Protein AF-A0A7L1P1Q6-F1 (afdb_monomer_lite)

Organism: Rhinopomastus cyanomelas (NCBI:txid113115)

Sequence (228 aa):
GPAHGASLSPRVSLGRWEGGEEQGGAGQGCKSRGLWGIAQCWRGVVQQQVQRFLEAAGQALDLVERYCRLYRRLRGATEELFGQQAAFVLALGQGFAGALLQLSFPAALHVSEQFARYLDGQIQELHGTLGSAGPAQRLQQILEPFVVISGLELAHPFEHFYRHYLGDRLLARGPSWLEGAVVEQMGLCFPSRFPQEMLSNLAESEELQKQFHLFQLQEQDRRLLEQD

Radius of gyration: 29.19 Å; chains: 1; bounding box: 77×72×70 Å

Structure (mmCIF, N/CA/C/O backbone):
data_AF-A0A7L1P1Q6-F1
#
_entry.id   AF-A0A7L1P1Q6-F1
#
loop_
_atom_site.group_PDB
_atom_site.id
_atom_site.type_symbol
_atom_site.label_atom_id
_atom_site.label_alt_id
_atom_site.label_comp_id
_atom_site.label_asym_id
_atom_site.label_entity_id
_atom_site.label_seq_id
_atom_site.pdbx_PDB_ins_code
_atom_site.Cartn_x
_atom_site.Cartn_y
_atom_site.Cartn_z
_atom_site.occupancy
_atom_site.B_iso_or_equiv
_atom_site.auth_seq_id
_atom_site.auth_comp_id
_atom_site.auth_asym_id
_atom_site.auth_atom_id
_atom_site.pdbx_PDB_model_num
ATOM 1 N N . GLY A 1 1 ? 33.653 -45.709 35.610 1.00 35.94 1 GLY A N 1
ATOM 2 C CA . GLY A 1 1 ? 34.763 -46.277 34.825 1.00 35.94 1 GLY A CA 1
ATOM 3 C C . GLY A 1 1 ? 34.283 -46.491 33.405 1.00 35.94 1 GLY A C 1
ATOM 4 O O . GLY A 1 1 ? 33.228 -47.098 33.263 1.00 35.94 1 GLY A O 1
ATOM 5 N N . PRO A 1 2 ? 34.967 -45.939 32.392 1.00 39.56 2 PRO A N 1
ATOM 6 C CA . PRO A 1 2 ? 34.604 -46.080 30.987 1.00 39.56 2 PRO A CA 1
ATOM 7 C C . PRO A 1 2 ? 35.184 -47.384 30.420 1.00 39.56 2 PRO A C 1
ATOM 9 O O . PRO A 1 2 ? 36.275 -47.793 30.809 1.00 39.56 2 PRO A O 1
ATOM 12 N N . ALA A 1 3 ? 34.482 -48.022 29.486 1.00 36.09 3 ALA A N 1
ATOM 13 C CA . ALA A 1 3 ? 35.038 -49.097 28.672 1.00 36.09 3 ALA A CA 1
ATOM 14 C C . ALA A 1 3 ? 34.647 -48.868 27.210 1.00 36.09 3 ALA A C 1
ATOM 16 O O . ALA A 1 3 ? 33.487 -48.973 26.822 1.00 36.09 3 ALA A O 1
ATOM 17 N N . HIS A 1 4 ? 35.665 -48.497 26.440 1.00 36.03 4 HIS A N 1
ATOM 18 C CA . HIS A 1 4 ? 35.697 -48.446 24.989 1.00 36.03 4 HIS A CA 1
ATOM 19 C C . HIS A 1 4 ? 35.462 -49.840 24.380 1.00 36.03 4 HIS A C 1
ATOM 21 O O . HIS A 1 4 ? 36.064 -50.815 24.822 1.00 36.03 4 HIS A O 1
ATOM 27 N N . GLY A 1 5 ? 34.678 -49.908 23.305 1.00 33.91 5 GLY A N 1
ATOM 28 C CA . GLY A 1 5 ? 34.726 -50.979 22.302 1.00 33.91 5 GLY A CA 1
ATOM 29 C C . GLY A 1 5 ? 34.760 -50.302 20.933 1.00 33.91 5 GLY A C 1
ATOM 30 O O . GLY A 1 5 ? 33.800 -49.645 20.556 1.00 33.91 5 GLY A O 1
ATOM 31 N N . ALA A 1 6 ? 35.942 -50.112 20.348 1.00 36.34 6 ALA A N 1
ATOM 32 C CA . ALA A 1 6 ? 36.652 -51.050 19.475 1.00 36.34 6 ALA A CA 1
ATOM 33 C C . ALA A 1 6 ? 36.113 -51.005 18.036 1.00 36.34 6 ALA A C 1
ATOM 35 O O . ALA A 1 6 ? 35.004 -51.434 17.731 1.00 36.34 6 ALA A O 1
ATOM 36 N N . SER A 1 7 ? 36.957 -50.449 17.167 1.00 32.38 7 SER A N 1
ATOM 37 C CA . SER A 1 7 ? 36.803 -50.348 15.722 1.00 32.38 7 SER A CA 1
ATOM 38 C C . SER A 1 7 ? 36.878 -51.718 15.054 1.00 32.38 7 SER A C 1
ATOM 40 O O . SER A 1 7 ? 37.786 -52.486 15.372 1.00 32.38 7 SER A O 1
ATOM 42 N N . LEU A 1 8 ? 36.062 -51.952 14.029 1.00 34.50 8 LEU A N 1
ATOM 43 C CA . LEU A 1 8 ? 36.338 -52.963 13.010 1.00 34.50 8 LEU A CA 1
ATOM 44 C C . LEU A 1 8 ? 35.868 -52.454 11.644 1.00 34.50 8 LEU A C 1
ATOM 46 O O . LEU A 1 8 ? 34.680 -52.427 11.338 1.00 34.50 8 LEU A O 1
ATOM 50 N N . SER A 1 9 ? 36.835 -52.053 10.823 1.00 33.59 9 SER A N 1
ATOM 51 C CA . SER A 1 9 ? 36.685 -51.927 9.374 1.00 33.59 9 SER A CA 1
ATOM 52 C C . SER A 1 9 ? 36.679 -53.313 8.727 1.00 33.59 9 SER A C 1
ATOM 54 O O . SER A 1 9 ? 37.474 -54.163 9.132 1.00 33.59 9 SER A O 1
ATOM 56 N N . PRO A 1 10 ? 35.943 -53.507 7.625 1.00 35.22 10 PRO A N 1
ATOM 57 C CA . PRO A 1 10 ? 36.322 -54.479 6.612 1.00 35.22 10 PRO A CA 1
ATOM 58 C C . PRO A 1 10 ? 36.870 -53.756 5.379 1.00 35.22 10 PRO A C 1
ATOM 60 O O . PRO A 1 10 ? 36.230 -52.894 4.782 1.00 35.22 10 PRO A O 1
ATOM 63 N N . ARG A 1 11 ? 38.090 -54.138 5.006 1.00 32.94 11 ARG A N 1
ATOM 64 C CA . ARG A 1 11 ? 38.800 -53.746 3.791 1.00 32.94 11 ARG A CA 1
ATOM 65 C C . ARG A 1 11 ? 38.688 -54.902 2.794 1.00 32.94 11 ARG A C 1
ATOM 67 O O . ARG A 1 11 ? 39.345 -55.911 3.004 1.00 32.94 11 ARG A O 1
ATOM 74 N N . VAL A 1 12 ? 37.885 -54.753 1.742 1.00 35.44 12 VAL A N 1
ATOM 75 C CA . VAL A 1 12 ? 37.762 -55.631 0.552 1.00 35.44 12 VAL A CA 1
ATOM 76 C C . VAL A 1 12 ? 37.082 -54.762 -0.519 1.00 35.44 12 VAL A C 1
ATOM 78 O O . VAL A 1 12 ? 36.138 -54.063 -0.184 1.00 35.44 12 VAL A O 1
ATOM 81 N N . SER A 1 13 ? 37.423 -54.691 -1.801 1.00 33.12 13 SER A N 1
ATOM 82 C CA . SER A 1 13 ? 38.568 -55.104 -2.603 1.00 33.12 13 SER A CA 1
ATOM 83 C C . SER A 1 13 ? 38.515 -54.282 -3.891 1.00 33.12 13 SER A C 1
ATOM 85 O O . SER A 1 13 ? 37.463 -53.814 -4.321 1.00 33.12 13 SER A O 1
ATOM 87 N N . LEU A 1 14 ? 39.690 -54.125 -4.481 1.00 36.41 14 LEU A N 1
ATOM 88 C CA . LEU A 1 14 ? 39.996 -53.434 -5.722 1.00 36.41 14 LEU A CA 1
ATOM 89 C C . LEU A 1 14 ? 39.170 -53.986 -6.905 1.00 36.41 14 LEU A C 1
ATOM 91 O O . LEU A 1 14 ? 39.435 -55.082 -7.391 1.00 36.41 14 LEU A O 1
ATOM 95 N N . GLY A 1 15 ? 38.195 -53.210 -7.377 1.00 31.55 15 GLY A N 1
ATOM 96 C CA . GLY A 1 15 ? 37.514 -53.410 -8.654 1.00 31.55 15 GLY A CA 1
ATOM 97 C C . GLY A 1 15 ? 37.866 -52.264 -9.593 1.00 31.55 15 GLY A C 1
ATOM 98 O O . GLY A 1 15 ? 37.316 -51.173 -9.479 1.00 31.55 15 GLY A O 1
ATOM 99 N N . ARG A 1 16 ? 38.825 -52.510 -10.485 1.00 34.41 16 ARG A N 1
ATOM 100 C CA . ARG A 1 16 ? 39.164 -51.662 -11.631 1.00 34.41 16 ARG A CA 1
ATOM 101 C C . ARG A 1 16 ? 37.922 -51.525 -12.523 1.00 34.41 16 ARG A C 1
ATOM 103 O O . ARG A 1 16 ? 37.490 -52.518 -13.094 1.00 34.41 16 ARG A O 1
ATOM 110 N N . TRP A 1 17 ? 37.403 -50.308 -12.658 1.00 31.89 17 TRP A N 1
ATOM 111 C CA . TRP A 1 17 ? 36.490 -49.912 -13.731 1.00 31.89 17 TRP A CA 1
ATOM 112 C C . TRP A 1 17 ? 37.146 -48.758 -14.484 1.00 31.89 17 TRP A C 1
ATOM 114 O O . TRP A 1 17 ? 37.321 -47.662 -13.955 1.00 31.89 17 TRP A O 1
ATOM 124 N N . GLU A 1 18 ? 37.610 -49.070 -15.688 1.00 34.09 18 GLU A N 1
ATOM 125 C CA . GLU A 1 18 ? 38.053 -48.100 -16.680 1.00 34.09 18 GLU A CA 1
ATOM 126 C C . GLU A 1 18 ? 36.835 -47.410 -17.301 1.00 34.09 18 GLU A C 1
ATOM 128 O O . GLU A 1 18 ? 35.830 -48.060 -17.567 1.00 34.09 18 GLU A O 1
ATOM 133 N N . GLY A 1 19 ? 36.983 -46.109 -17.566 1.00 32.81 19 GLY A N 1
ATOM 134 C CA . GLY A 1 19 ? 36.413 -45.434 -18.734 1.00 32.81 19 GLY A CA 1
ATOM 135 C C . GLY A 1 19 ? 34.891 -45.329 -18.818 1.00 32.81 19 GLY A C 1
ATOM 136 O O . GLY A 1 19 ? 34.217 -46.229 -19.302 1.00 32.81 19 GLY A O 1
ATOM 137 N N . GLY A 1 20 ? 34.375 -44.151 -18.476 1.00 29.81 20 GLY A N 1
ATOM 138 C CA . GLY A 1 20 ? 33.002 -43.757 -18.771 1.00 29.81 20 GLY A CA 1
ATOM 139 C C . GLY A 1 20 ? 32.775 -42.286 -18.451 1.00 29.81 20 GLY A C 1
ATOM 140 O O . GLY A 1 20 ? 32.034 -41.960 -17.530 1.00 29.81 20 GLY A O 1
ATOM 141 N N . GLU A 1 21 ? 33.466 -41.395 -19.166 1.00 39.50 21 GLU A N 1
ATOM 142 C CA . GLU A 1 21 ? 33.013 -40.014 -19.303 1.00 39.50 21 GLU A CA 1
ATOM 143 C C . GLU A 1 21 ? 31.668 -40.024 -20.035 1.00 39.50 21 GLU A C 1
ATOM 145 O O . GLU A 1 21 ? 31.612 -40.369 -21.209 1.00 39.50 21 GLU A O 1
ATOM 150 N N . GLU A 1 22 ? 30.599 -39.579 -19.380 1.00 38.09 22 GLU A N 1
ATOM 151 C CA . GLU A 1 22 ? 29.542 -38.873 -20.097 1.00 38.09 22 GLU A CA 1
ATOM 152 C C . GLU A 1 22 ? 29.030 -37.707 -19.253 1.00 38.09 22 GLU A C 1
ATOM 154 O O . GLU A 1 22 ? 28.396 -37.833 -18.205 1.00 38.09 22 GLU A O 1
ATOM 159 N N . GLN A 1 23 ? 29.424 -36.530 -19.727 1.00 46.06 23 GLN A N 1
ATOM 160 C CA . GLN A 1 23 ? 29.038 -35.219 -19.252 1.00 46.06 23 GLN A CA 1
ATOM 161 C C . GLN A 1 23 ? 27.527 -35.041 -19.431 1.00 46.06 23 GLN A C 1
ATOM 163 O O . GLN A 1 23 ? 27.026 -34.977 -20.548 1.00 46.06 23 GLN A O 1
ATOM 168 N N . GLY A 1 24 ? 26.806 -34.883 -18.324 1.00 38.56 24 GLY A N 1
ATOM 169 C CA . GLY A 1 24 ? 25.362 -34.634 -18.329 1.00 38.56 24 GLY A CA 1
ATOM 170 C C . GLY A 1 24 ? 24.919 -33.629 -17.268 1.00 38.56 24 GLY A C 1
ATOM 171 O O . GLY A 1 24 ? 23.879 -33.817 -16.656 1.00 38.56 24 GLY A O 1
ATOM 172 N N . GLY A 1 25 ? 25.716 -32.589 -16.991 1.00 39.84 25 GLY A N 1
ATOM 173 C CA . GLY A 1 25 ? 25.421 -31.615 -15.921 1.00 39.84 25 GLY A CA 1
ATOM 174 C C . GLY A 1 25 ? 25.692 -30.140 -16.246 1.00 39.84 25 GLY A C 1
ATOM 175 O O . GLY A 1 25 ? 25.407 -29.272 -15.426 1.00 39.84 25 GLY A O 1
ATOM 176 N N . ALA A 1 26 ? 26.217 -29.812 -17.431 1.00 40.47 26 ALA A N 1
ATOM 177 C CA . ALA A 1 26 ? 26.612 -28.436 -17.771 1.00 40.47 26 ALA A CA 1
ATOM 178 C C . ALA A 1 26 ? 25.463 -27.565 -18.333 1.00 40.47 26 ALA A C 1
ATOM 180 O O . ALA A 1 26 ? 25.547 -26.336 -18.341 1.00 40.47 26 ALA A O 1
ATOM 181 N N . GLY A 1 27 ? 24.358 -28.179 -18.774 1.00 41.34 27 GLY A N 1
ATOM 182 C CA . GLY A 1 27 ? 23.263 -27.478 -19.457 1.00 41.34 27 GLY A CA 1
ATOM 183 C C . GLY A 1 27 ? 22.316 -26.682 -18.550 1.00 41.34 27 GLY A C 1
ATOM 184 O O . GLY A 1 27 ? 21.588 -25.822 -19.043 1.00 41.34 27 GLY A O 1
ATOM 185 N N . GLN A 1 28 ? 22.306 -26.940 -17.238 1.00 47.25 28 GLN A N 1
ATOM 186 C CA . GLN A 1 28 ? 21.337 -26.331 -16.316 1.00 47.25 28 GLN A CA 1
ATOM 187 C C . GLN A 1 28 ? 21.880 -25.068 -15.625 1.00 47.25 28 GLN A C 1
ATOM 189 O O . GLN A 1 28 ? 21.129 -24.115 -15.426 1.00 47.25 28 GLN A O 1
ATOM 194 N N . GLY A 1 29 ? 23.195 -24.998 -15.375 1.00 43.69 29 GLY A N 1
ATOM 195 C CA . GLY A 1 29 ? 23.862 -23.815 -14.810 1.00 43.69 29 GLY A CA 1
ATOM 196 C C . GLY A 1 29 ? 24.008 -22.634 -15.784 1.00 43.69 29 GLY A C 1
ATOM 197 O O . GLY A 1 29 ? 23.988 -21.479 -15.364 1.00 43.69 29 GLY A O 1
ATOM 198 N N . CYS A 1 30 ? 24.104 -22.889 -17.095 1.00 51.56 30 CYS A N 1
ATOM 199 C CA . CYS A 1 30 ? 24.154 -21.818 -18.101 1.00 51.56 30 CYS A CA 1
ATOM 200 C C . CYS A 1 30 ? 22.770 -21.211 -18.388 1.00 51.56 30 CYS A C 1
ATOM 202 O O . CYS A 1 30 ? 22.657 -20.002 -18.588 1.00 51.56 30 CYS A O 1
ATOM 204 N N . LYS A 1 31 ? 21.703 -22.026 -18.355 1.00 58.44 31 LYS A N 1
ATOM 205 C CA . LYS A 1 31 ? 20.320 -21.559 -18.558 1.00 58.44 31 LYS A CA 1
ATOM 206 C C . LYS A 1 31 ? 19.843 -20.663 -17.413 1.00 58.44 31 LYS A C 1
ATOM 208 O O . LYS A 1 31 ? 19.232 -19.630 -17.671 1.00 58.44 31 LYS A O 1
ATOM 213 N N . SER A 1 32 ? 20.170 -21.011 -16.166 1.00 61.94 32 SER A N 1
ATOM 214 C CA . SER A 1 32 ? 19.834 -20.190 -14.994 1.00 61.94 32 SER A CA 1
ATOM 215 C C . SER A 1 32 ? 20.571 -18.847 -14.993 1.00 61.94 32 SER A C 1
ATOM 217 O O . SER A 1 32 ? 19.968 -17.819 -14.688 1.00 61.94 32 SER A O 1
ATOM 219 N N . ARG A 1 33 ? 21.841 -18.825 -15.421 1.00 67.00 33 ARG A N 1
ATOM 220 C CA . ARG A 1 33 ? 22.628 -17.589 -15.558 1.00 67.00 33 ARG A CA 1
ATOM 221 C C . ARG A 1 33 ? 22.081 -16.665 -16.659 1.00 67.00 33 ARG A C 1
ATOM 223 O O . ARG A 1 33 ? 22.054 -15.453 -16.466 1.00 67.00 33 ARG A O 1
ATOM 230 N N . GLY A 1 34 ? 21.588 -17.225 -17.767 1.00 80.69 34 GLY A N 1
ATOM 231 C CA . GLY A 1 34 ? 20.919 -16.460 -18.827 1.00 80.69 34 GLY A CA 1
ATOM 232 C C . GLY A 1 34 ? 19.579 -15.865 -18.383 1.00 80.69 34 GLY A C 1
ATOM 233 O O . GLY A 1 34 ? 19.332 -14.681 -18.587 1.00 80.69 34 GLY A O 1
ATOM 234 N N . LEU A 1 35 ? 18.738 -16.657 -17.713 1.00 86.06 35 LEU A N 1
ATOM 235 C CA . LEU A 1 35 ? 17.409 -16.226 -17.266 1.00 86.06 35 LEU A CA 1
ATOM 236 C C . LEU A 1 35 ? 17.482 -15.140 -16.180 1.00 86.06 35 LEU A C 1
ATOM 238 O O . LEU A 1 35 ? 16.714 -14.181 -16.216 1.00 86.06 35 LEU A O 1
ATOM 242 N N . TRP A 1 36 ? 18.464 -15.231 -15.278 1.00 88.94 36 TRP A N 1
ATOM 243 C CA . TRP A 1 36 ? 18.757 -14.174 -14.306 1.00 88.94 36 TRP A CA 1
ATOM 244 C C . TRP A 1 36 ? 19.194 -12.866 -14.981 1.00 88.94 36 TRP A C 1
ATOM 246 O O . TRP A 1 36 ? 18.715 -11.795 -14.612 1.00 88.94 36 TRP A O 1
ATOM 256 N N . GLY A 1 37 ? 20.032 -12.950 -16.022 1.00 92.94 37 GLY A N 1
ATOM 257 C CA . GLY A 1 37 ? 20.424 -11.787 -16.820 1.00 92.94 37 GLY A CA 1
ATOM 258 C C . GLY A 1 37 ? 19.233 -11.113 -17.507 1.00 92.94 37 GLY A C 1
ATOM 259 O O . GLY A 1 37 ? 19.101 -9.892 -17.454 1.00 92.94 37 GLY A O 1
ATOM 260 N N . ILE A 1 38 ? 18.312 -11.895 -18.081 1.00 94.06 38 ILE A N 1
ATOM 261 C CA . ILE A 1 38 ? 17.097 -11.360 -18.718 1.00 94.06 38 ILE A CA 1
ATOM 262 C C . ILE A 1 38 ? 16.175 -10.713 -17.674 1.00 94.06 38 ILE A C 1
ATOM 264 O O . ILE A 1 38 ? 15.668 -9.618 -17.912 1.00 94.06 38 ILE A O 1
ATOM 268 N N . ALA A 1 39 ? 15.994 -11.328 -16.501 1.00 94.06 39 ALA A N 1
ATOM 269 C CA . ALA A 1 39 ? 15.212 -10.737 -15.413 1.00 94.06 39 ALA A CA 1
ATOM 270 C C . ALA A 1 39 ? 15.825 -9.414 -14.915 1.00 94.06 39 ALA A C 1
ATOM 272 O O . ALA A 1 39 ? 15.104 -8.446 -14.673 1.00 94.06 39 ALA A O 1
ATOM 273 N N . GLN A 1 40 ? 17.156 -9.327 -14.829 1.00 94.38 40 GLN A N 1
ATOM 274 C CA . GLN A 1 40 ? 17.850 -8.084 -14.491 1.00 94.38 40 GLN A CA 1
ATOM 275 C C . GLN A 1 40 ? 17.660 -7.005 -15.570 1.00 94.38 40 GLN A C 1
ATOM 277 O O . GLN A 1 40 ? 17.405 -5.846 -15.237 1.00 94.38 40 GLN A O 1
ATOM 282 N N . CYS A 1 41 ? 17.735 -7.367 -16.854 1.00 95.69 41 CYS A N 1
ATOM 283 C CA . CYS A 1 41 ? 17.423 -6.447 -17.949 1.00 95.69 41 CYS A CA 1
ATOM 284 C C . CYS A 1 41 ? 15.971 -5.959 -17.874 1.00 95.69 41 CYS A C 1
ATOM 286 O O . CYS A 1 41 ? 15.729 -4.759 -17.998 1.00 95.69 41 CYS A O 1
ATOM 288 N N . TRP A 1 42 ? 15.018 -6.860 -17.608 1.00 96.56 42 TRP A N 1
ATOM 289 C CA . TRP A 1 42 ? 13.607 -6.511 -17.441 1.00 96.56 42 TRP A CA 1
ATOM 290 C C . TRP A 1 42 ? 13.397 -5.513 -16.302 1.00 96.56 42 TRP A C 1
ATOM 292 O O . TRP A 1 42 ? 12.766 -4.477 -16.508 1.00 96.56 42 TRP A O 1
ATOM 302 N N . ARG A 1 43 ? 14.009 -5.757 -15.134 1.00 97.06 43 ARG A N 1
ATOM 303 C CA . ARG A 1 43 ? 14.019 -4.803 -14.015 1.00 97.06 43 ARG A CA 1
ATOM 304 C C . ARG A 1 43 ? 14.486 -3.416 -14.465 1.00 97.06 43 ARG A C 1
ATOM 306 O O . ARG A 1 43 ? 13.854 -2.425 -14.113 1.00 97.06 43 ARG A O 1
ATOM 313 N N . GLY A 1 44 ? 15.576 -3.339 -15.233 1.00 97.19 44 GLY A N 1
ATOM 314 C CA . GLY A 1 44 ? 16.116 -2.073 -15.740 1.00 97.19 44 GLY A CA 1
ATOM 315 C C . GLY A 1 44 ? 15.154 -1.339 -16.681 1.00 97.19 44 GLY A C 1
ATOM 316 O O . GLY A 1 44 ? 14.964 -0.131 -16.540 1.00 97.19 44 GLY A O 1
ATOM 317 N N . VAL A 1 45 ? 14.497 -2.066 -17.591 1.00 96.88 45 VAL A N 1
ATOM 318 C CA . VAL A 1 45 ? 13.473 -1.511 -18.496 1.00 96.88 45 VAL A CA 1
ATOM 319 C C . VAL A 1 45 ? 12.289 -0.957 -17.704 1.00 96.88 45 VAL A C 1
ATOM 321 O O . VAL A 1 45 ? 11.879 0.183 -17.927 1.00 96.88 45 VAL A O 1
ATOM 324 N N . VAL A 1 46 ? 11.772 -1.733 -16.745 1.00 97.69 46 VAL A N 1
ATOM 325 C CA . VAL A 1 46 ? 10.680 -1.304 -15.861 1.00 97.69 46 VAL A CA 1
ATOM 326 C C . VAL A 1 46 ? 11.087 -0.053 -15.087 1.00 97.69 46 VAL A C 1
ATOM 328 O O . VAL A 1 46 ? 10.354 0.933 -15.096 1.00 97.69 46 VAL A O 1
ATOM 331 N N . GLN A 1 47 ? 12.273 -0.053 -14.473 1.00 97.81 47 GLN A N 1
ATOM 332 C CA . GLN A 1 47 ? 12.771 1.086 -13.705 1.00 97.81 47 GLN A CA 1
ATOM 333 C C . GLN A 1 47 ? 12.852 2.357 -14.555 1.00 97.81 47 GLN A C 1
ATOM 335 O O . GLN A 1 47 ? 12.352 3.401 -14.142 1.00 97.81 47 GLN A O 1
ATOM 340 N N . GLN A 1 48 ? 13.417 2.276 -15.762 1.00 97.19 48 GLN A N 1
ATOM 341 C CA . GLN A 1 48 ? 13.513 3.427 -16.659 1.00 97.19 48 GLN A CA 1
ATOM 342 C C . GLN A 1 48 ? 12.130 3.938 -17.089 1.00 97.19 48 GLN A C 1
ATOM 344 O O . GLN A 1 48 ? 11.905 5.147 -17.158 1.00 97.19 48 GLN A O 1
ATOM 349 N N . GLN A 1 49 ? 11.192 3.031 -17.371 1.00 96.62 49 GLN A N 1
ATOM 350 C CA . GLN A 1 49 ? 9.833 3.394 -17.764 1.00 96.62 49 GLN A CA 1
ATOM 351 C C . GLN A 1 49 ? 9.083 4.112 -16.633 1.00 96.62 49 GLN A C 1
ATOM 353 O O . GLN A 1 49 ? 8.399 5.106 -16.889 1.00 96.62 49 GLN A O 1
ATOM 358 N N . VAL A 1 50 ? 9.220 3.631 -15.394 1.00 96.62 50 VAL A N 1
ATOM 359 C CA . VAL A 1 50 ? 8.600 4.246 -14.211 1.00 96.62 50 VAL A CA 1
ATOM 360 C C . VAL A 1 50 ? 9.271 5.578 -13.884 1.00 96.62 50 VAL A C 1
ATOM 362 O O . VAL A 1 50 ? 8.575 6.544 -13.594 1.00 96.62 50 VAL A O 1
ATOM 365 N N . GLN A 1 51 ? 10.594 5.679 -14.008 1.00 95.50 51 GLN A N 1
ATOM 366 C CA . GLN A 1 51 ? 11.313 6.931 -13.777 1.00 95.50 51 GLN A CA 1
ATOM 367 C C . GLN A 1 51 ? 10.863 8.034 -14.744 1.00 95.50 51 GLN A C 1
ATOM 369 O O . GLN A 1 51 ? 10.485 9.114 -14.299 1.00 95.50 51 GLN A O 1
ATOM 374 N N . ARG A 1 52 ? 10.797 7.747 -16.052 1.00 95.06 52 ARG A N 1
ATOM 375 C CA . ARG A 1 52 ? 10.282 8.708 -17.047 1.00 95.06 52 ARG A CA 1
ATOM 376 C C . ARG A 1 52 ? 8.845 9.133 -16.750 1.00 95.06 52 ARG A C 1
ATOM 378 O O . ARG A 1 52 ? 8.474 10.280 -16.978 1.00 95.06 52 ARG A O 1
ATOM 385 N N . PHE A 1 53 ? 8.025 8.206 -16.255 1.00 94.81 53 PHE A N 1
ATOM 386 C CA . PHE A 1 53 ? 6.667 8.516 -15.822 1.00 94.81 53 PHE A CA 1
ATOM 387 C C . PHE A 1 53 ? 6.657 9.464 -14.614 1.00 94.81 53 PHE A C 1
ATOM 389 O O . PHE A 1 53 ? 5.931 10.453 -14.643 1.00 94.81 53 PHE A O 1
ATOM 396 N N . LEU A 1 54 ? 7.467 9.199 -13.587 1.00 93.00 54 LEU A N 1
ATOM 397 C CA . LEU A 1 54 ? 7.559 10.043 -12.392 1.00 93.00 54 LEU A CA 1
ATOM 398 C C . LEU A 1 54 ? 8.105 11.439 -12.722 1.00 93.00 54 LEU A C 1
ATOM 400 O O . LEU A 1 54 ? 7.608 12.423 -12.187 1.00 93.00 54 LEU A O 1
ATOM 404 N N . GLU A 1 55 ? 9.058 11.547 -13.647 1.00 90.12 55 GLU A N 1
ATOM 405 C CA . GLU A 1 55 ? 9.573 12.832 -14.138 1.00 90.12 55 GLU A CA 1
ATOM 406 C C . GLU A 1 55 ? 8.495 13.636 -14.887 1.00 90.12 55 GLU A C 1
ATOM 408 O O . GLU A 1 55 ? 8.394 14.848 -14.711 1.00 90.12 55 GLU A O 1
ATOM 413 N N . ALA A 1 56 ? 7.655 12.972 -15.689 1.00 88.12 56 ALA A N 1
ATOM 414 C CA . ALA A 1 56 ? 6.619 13.632 -16.486 1.00 88.12 56 ALA A CA 1
ATOM 415 C C . ALA A 1 56 ? 5.331 13.947 -15.704 1.00 88.12 56 ALA A C 1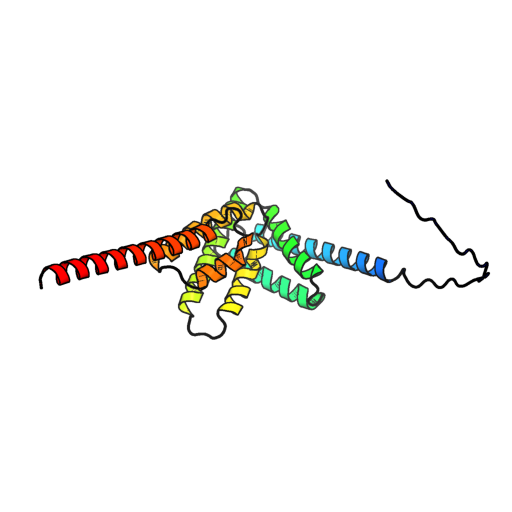
ATOM 417 O O . ALA A 1 56 ? 4.661 14.938 -15.989 1.00 88.12 56 ALA A O 1
ATOM 418 N N . ALA A 1 57 ? 4.947 13.088 -14.758 1.00 82.19 57 ALA A N 1
ATOM 419 C CA . ALA A 1 57 ? 3.650 13.130 -14.081 1.00 82.19 57 ALA A CA 1
ATOM 420 C C . ALA A 1 57 ? 3.743 13.390 -12.570 1.00 82.19 57 ALA A C 1
ATOM 422 O O . ALA A 1 57 ? 2.703 13.502 -11.929 1.00 82.19 57 ALA A O 1
ATOM 423 N N . GLY A 1 58 ? 4.944 13.503 -11.991 1.00 70.62 58 GLY A N 1
ATOM 424 C CA . GLY A 1 58 ? 5.189 13.507 -10.539 1.00 70.62 58 GLY A CA 1
ATOM 425 C C . GLY A 1 58 ? 4.505 14.605 -9.717 1.00 70.62 58 GLY A C 1
ATOM 426 O O . GLY A 1 58 ? 4.539 14.536 -8.494 1.00 70.62 58 GLY A O 1
ATOM 427 N N . GLN A 1 59 ? 3.897 15.602 -10.365 1.00 77.44 59 GLN A N 1
ATOM 428 C CA . GLN A 1 59 ? 3.150 16.699 -9.730 1.00 77.44 59 GLN A CA 1
ATOM 429 C C . GLN A 1 59 ? 1.648 16.685 -10.074 1.00 77.44 59 GLN A C 1
ATOM 431 O O . GLN A 1 59 ? 0.913 17.595 -9.697 1.00 77.44 59 GLN A O 1
ATOM 436 N N . ALA A 1 60 ? 1.179 15.697 -10.839 1.00 86.69 60 ALA A N 1
ATOM 437 C CA . ALA A 1 60 ? -0.219 15.607 -11.240 1.00 86.69 60 ALA A CA 1
ATOM 438 C C . ALA A 1 60 ? -1.089 15.084 -10.084 1.00 86.69 60 ALA A C 1
ATOM 440 O O . ALA A 1 60 ? -0.703 14.153 -9.380 1.00 86.69 60 ALA A O 1
ATOM 441 N N . LEU A 1 61 ? -2.299 15.629 -9.923 1.00 84.00 61 LEU A N 1
ATOM 442 C CA . LEU A 1 61 ? -3.249 15.175 -8.894 1.00 84.00 61 LEU A CA 1
ATOM 443 C C . LEU A 1 61 ? -3.741 13.734 -9.132 1.00 84.00 61 LEU A C 1
ATOM 445 O O . LEU A 1 61 ? -4.135 13.053 -8.194 1.00 84.00 61 LEU A O 1
ATOM 449 N N . ASP A 1 62 ? -3.684 13.252 -10.375 1.00 90.31 62 ASP A N 1
ATOM 450 C CA . ASP A 1 62 ? -4.041 11.888 -10.779 1.00 90.31 62 ASP A CA 1
ATOM 451 C C . ASP A 1 62 ? -2.814 10.958 -10.900 1.00 90.31 62 ASP A C 1
ATOM 453 O O . ASP A 1 62 ? -2.880 9.901 -11.539 1.00 90.31 62 ASP A O 1
ATOM 457 N N . LEU A 1 63 ? -1.684 11.329 -10.276 1.00 93.69 63 LEU A N 1
ATOM 458 C CA . LEU A 1 63 ? -0.425 10.577 -10.311 1.00 93.69 63 LEU A CA 1
ATOM 459 C C . LEU A 1 63 ? -0.622 9.099 -9.955 1.00 93.69 63 LEU A C 1
ATOM 461 O O . LEU A 1 63 ? -0.173 8.226 -10.698 1.00 93.69 63 LEU A O 1
ATOM 465 N N . VAL A 1 64 ? -1.279 8.809 -8.830 1.00 95.38 64 VAL A N 1
ATOM 466 C CA . VAL A 1 64 ? -1.397 7.435 -8.306 1.00 95.38 64 VAL A CA 1
ATOM 467 C C . VAL A 1 64 ? -2.304 6.583 -9.183 1.00 95.38 64 VAL A C 1
ATOM 469 O O . VAL A 1 64 ? -1.995 5.432 -9.472 1.00 95.38 64 VAL A O 1
ATOM 472 N N . GLU A 1 65 ? -3.377 7.161 -9.713 1.00 94.75 65 GLU A N 1
ATOM 473 C CA . GLU A 1 65 ? -4.266 6.458 -10.634 1.00 94.75 65 GLU A CA 1
ATOM 474 C C . GLU A 1 65 ? -3.532 6.076 -11.934 1.00 94.75 65 GLU A C 1
ATOM 476 O O . GLU A 1 65 ? -3.648 4.951 -12.439 1.00 94.75 65 GLU A O 1
ATOM 481 N N . ARG A 1 66 ? -2.716 6.995 -12.471 1.00 94.88 66 ARG A N 1
ATOM 482 C CA . ARG A 1 66 ? -1.846 6.718 -13.625 1.00 94.88 66 ARG A CA 1
ATOM 483 C C . ARG A 1 66 ? -0.755 5.704 -13.287 1.00 94.88 66 ARG A C 1
ATOM 485 O O . ARG A 1 66 ? -0.476 4.834 -14.111 1.00 94.88 66 ARG A O 1
ATOM 492 N N . TYR A 1 67 ? -0.190 5.769 -12.085 1.00 96.00 67 TYR A N 1
ATOM 493 C CA . TYR A 1 67 ? 0.777 4.802 -11.574 1.00 96.00 67 TYR A CA 1
ATOM 494 C C . TYR A 1 67 ? 0.178 3.389 -11.517 1.00 96.00 67 TYR A C 1
ATOM 496 O O . TYR A 1 67 ? 0.748 2.460 -12.086 1.00 96.00 67 TYR A O 1
ATOM 504 N N . CYS A 1 68 ? -1.018 3.218 -10.946 1.00 96.00 68 CYS A N 1
ATOM 505 C CA . CYS A 1 68 ? -1.714 1.930 -10.892 1.00 96.00 68 CYS A CA 1
ATOM 506 C C . CYS A 1 68 ? -2.072 1.404 -12.294 1.00 96.00 68 CYS A C 1
ATOM 508 O O . CYS A 1 68 ? -2.064 0.193 -12.533 1.00 96.00 68 CYS A O 1
ATOM 510 N N . ARG A 1 69 ? -2.389 2.288 -13.252 1.00 95.50 69 ARG A N 1
ATOM 511 C CA . ARG A 1 69 ? -2.577 1.907 -14.665 1.00 95.50 69 ARG A CA 1
ATOM 512 C C . ARG A 1 69 ? -1.272 1.438 -15.311 1.00 95.50 69 ARG A C 1
ATOM 514 O O . ARG A 1 69 ? -1.284 0.435 -16.025 1.00 95.50 69 ARG A O 1
ATOM 521 N N . LEU A 1 70 ? -0.162 2.128 -15.052 1.00 96.00 70 LEU A N 1
ATOM 522 C CA . LEU A 1 70 ? 1.161 1.739 -15.539 1.00 96.00 70 LEU A CA 1
ATOM 523 C C . LEU A 1 70 ? 1.592 0.388 -14.958 1.00 96.00 70 LEU A C 1
ATOM 525 O O . LEU A 1 70 ? 2.022 -0.479 -15.715 1.00 96.00 70 LEU A O 1
ATOM 529 N N . TYR A 1 71 ? 1.413 0.187 -13.649 1.00 96.75 71 TYR A N 1
ATOM 530 C CA . TYR A 1 71 ? 1.694 -1.077 -12.972 1.00 96.75 71 TYR A CA 1
ATOM 531 C C . TYR A 1 71 ? 0.932 -2.235 -13.613 1.00 96.75 71 TYR A C 1
ATOM 533 O O . TYR A 1 71 ? 1.551 -3.201 -14.046 1.00 96.75 71 TYR A O 1
ATOM 541 N N . ARG A 1 72 ? -0.390 -2.108 -13.786 1.00 95.88 72 ARG A N 1
ATOM 542 C CA . ARG A 1 72 ? -1.210 -3.150 -14.428 1.00 95.88 72 ARG A CA 1
ATOM 543 C C . ARG A 1 72 ? -0.779 -3.446 -15.862 1.00 95.88 72 ARG A C 1
ATOM 545 O O . ARG A 1 72 ? -0.733 -4.608 -16.252 1.00 95.88 72 ARG A O 1
ATOM 552 N N . ARG A 1 73 ? -0.424 -2.417 -16.641 1.00 96.62 73 ARG A N 1
ATOM 553 C CA . ARG A 1 73 ? 0.076 -2.598 -18.012 1.00 96.62 73 ARG A CA 1
ATOM 554 C C . ARG A 1 73 ? 1.400 -3.364 -18.032 1.00 96.62 73 ARG A C 1
ATOM 556 O O . ARG A 1 73 ? 1.549 -4.284 -18.826 1.00 96.62 73 ARG A O 1
ATOM 563 N N . LEU A 1 74 ? 2.352 -2.991 -17.176 1.00 96.50 74 LEU A N 1
ATOM 564 C CA . LEU A 1 74 ? 3.652 -3.660 -17.106 1.00 96.50 74 LEU A CA 1
ATOM 565 C C . LEU A 1 74 ? 3.545 -5.063 -16.505 1.00 96.50 74 LEU A C 1
ATOM 567 O O . LEU A 1 74 ? 4.264 -5.956 -16.946 1.00 96.50 74 LEU A O 1
ATOM 571 N N . ARG A 1 75 ? 2.624 -5.286 -15.563 1.00 95.44 75 ARG A N 1
ATOM 572 C CA . ARG A 1 75 ? 2.282 -6.616 -15.054 1.00 95.44 75 ARG A CA 1
ATOM 573 C C . ARG A 1 75 ? 1.746 -7.510 -16.172 1.00 95.44 75 ARG A C 1
ATOM 575 O O . ARG A 1 75 ? 2.310 -8.575 -16.392 1.00 95.44 75 ARG A O 1
ATOM 582 N N . GLY A 1 76 ? 0.753 -7.039 -16.931 1.00 95.69 76 GLY A N 1
ATOM 583 C CA . GLY A 1 76 ? 0.218 -7.766 -18.087 1.00 95.69 76 GLY A CA 1
ATOM 584 C C . GLY A 1 76 ? 1.294 -8.077 -19.130 1.00 95.69 76 GLY A C 1
ATOM 585 O O . GLY A 1 76 ? 1.444 -9.223 -19.532 1.00 95.69 76 GLY A O 1
ATOM 586 N N . ALA A 1 77 ? 2.138 -7.098 -19.475 1.00 95.19 77 ALA A N 1
ATOM 587 C CA . ALA A 1 77 ? 3.260 -7.320 -20.389 1.00 95.19 77 ALA A CA 1
ATOM 588 C C . ALA A 1 77 ? 4.294 -8.323 -19.838 1.00 95.19 77 ALA A C 1
ATOM 590 O O . ALA A 1 77 ? 4.851 -9.113 -20.594 1.00 95.19 77 ALA A O 1
ATOM 591 N N . THR A 1 78 ? 4.549 -8.317 -18.524 1.00 95.62 78 THR A N 1
ATOM 592 C CA . THR A 1 78 ? 5.438 -9.296 -17.874 1.00 95.62 78 THR A CA 1
ATOM 593 C C . THR A 1 78 ? 4.872 -10.709 -18.017 1.00 95.62 78 THR A C 1
ATOM 595 O O . THR A 1 78 ? 5.605 -11.631 -18.372 1.00 95.62 78 THR A O 1
ATOM 598 N N . GLU A 1 79 ? 3.571 -10.871 -17.772 1.00 95.19 79 GLU A N 1
ATOM 599 C CA . GLU A 1 79 ? 2.869 -12.151 -17.880 1.00 95.19 79 GLU A CA 1
ATOM 600 C C . GLU A 1 79 ? 2.793 -12.644 -19.337 1.00 95.19 79 GLU A C 1
ATOM 602 O O . GLU A 1 79 ? 3.015 -13.826 -19.584 1.00 95.19 79 GLU A O 1
ATOM 607 N N . GLU A 1 80 ? 2.568 -11.756 -20.310 1.00 96.25 80 GLU A N 1
ATOM 608 C CA . GLU A 1 80 ? 2.551 -12.094 -21.743 1.00 96.25 80 GLU A CA 1
ATOM 609 C C . GLU A 1 80 ? 3.929 -12.518 -22.273 1.00 96.25 80 GLU A C 1
ATOM 611 O O . GLU A 1 80 ? 4.032 -13.473 -23.042 1.00 96.25 80 GLU A O 1
ATOM 616 N N . LEU A 1 81 ? 4.997 -11.825 -21.866 1.00 94.56 81 LEU A N 1
ATOM 617 C CA . LEU A 1 81 ? 6.351 -12.076 -22.371 1.00 94.56 81 LEU A CA 1
ATOM 618 C C . LEU A 1 81 ? 7.040 -13.258 -21.683 1.00 94.56 81 LEU A C 1
ATOM 620 O O . LEU A 1 81 ? 7.794 -13.991 -22.327 1.00 94.56 81 LEU A O 1
ATOM 624 N N . PHE A 1 82 ? 6.825 -13.430 -20.377 1.00 94.19 82 PHE A N 1
ATOM 625 C CA . PHE A 1 82 ? 7.601 -14.365 -19.553 1.00 94.19 82 PHE A CA 1
ATOM 626 C C . PHE A 1 82 ? 6.742 -15.403 -18.814 1.00 94.19 82 PHE A C 1
ATOM 628 O O . PHE A 1 82 ? 7.290 -16.307 -18.174 1.00 94.19 82 PHE A O 1
ATOM 635 N N . GLY A 1 83 ? 5.412 -15.320 -18.908 1.00 91.94 83 GLY A N 1
ATOM 636 C CA . GLY A 1 83 ? 4.486 -16.147 -18.136 1.00 91.94 83 GLY A CA 1
ATOM 637 C C . GLY A 1 83 ? 4.466 -15.776 -16.649 1.00 91.94 83 GLY A C 1
ATOM 638 O O . GLY A 1 83 ? 4.947 -14.724 -16.234 1.00 91.94 83 GLY A O 1
ATOM 639 N N . GLN A 1 84 ? 3.959 -16.679 -15.806 1.00 87.88 84 GLN A N 1
ATOM 640 C CA . GLN A 1 84 ? 3.869 -16.481 -14.347 1.00 87.88 84 GLN A CA 1
ATOM 641 C C . GLN A 1 84 ? 5.185 -16.783 -13.604 1.00 87.88 84 GLN A C 1
ATOM 643 O O . GLN A 1 84 ? 5.200 -17.306 -12.490 1.00 87.88 84 GLN A O 1
ATOM 648 N N . GLN A 1 85 ? 6.327 -16.497 -14.227 1.00 91.00 85 GLN A N 1
ATOM 649 C CA . GLN A 1 85 ? 7.629 -16.755 -13.621 1.00 91.00 85 GLN A CA 1
ATOM 650 C C . GLN A 1 85 ? 7.924 -15.742 -12.506 1.00 91.00 85 GLN A C 1
ATOM 652 O O . GLN A 1 85 ? 8.116 -14.552 -12.763 1.00 91.00 85 GLN A O 1
ATOM 657 N N . ALA A 1 86 ? 8.048 -16.231 -11.268 1.00 91.56 86 ALA A N 1
ATOM 658 C CA . ALA A 1 86 ? 8.258 -15.402 -10.077 1.00 91.56 86 ALA A CA 1
ATOM 659 C C . ALA A 1 86 ? 9.470 -14.455 -10.179 1.00 91.56 86 ALA A C 1
ATOM 661 O O . ALA A 1 86 ? 9.421 -13.340 -9.669 1.00 91.56 86 ALA A O 1
ATOM 662 N N . ALA A 1 87 ? 10.536 -14.857 -10.882 1.00 93.81 87 ALA A N 1
ATOM 663 C CA . ALA A 1 87 ? 11.714 -14.015 -11.096 1.00 93.81 87 ALA A CA 1
ATOM 664 C C . ALA A 1 87 ? 11.384 -12.707 -11.839 1.00 93.81 87 ALA A C 1
ATOM 666 O O . ALA A 1 87 ? 11.922 -11.654 -11.501 1.00 93.81 87 ALA A O 1
ATOM 667 N N . PHE A 1 88 ? 10.476 -12.756 -12.817 1.00 94.88 88 PHE A N 1
ATOM 668 C CA . PHE A 1 88 ? 10.083 -11.590 -13.609 1.00 94.88 88 PHE A CA 1
ATOM 669 C C . PHE A 1 88 ? 9.044 -10.722 -12.897 1.00 94.88 88 PHE A C 1
ATOM 671 O O . PHE A 1 88 ? 9.106 -9.498 -13.000 1.00 94.88 88 PHE A O 1
ATOM 678 N N . VAL A 1 89 ? 8.161 -11.332 -12.101 1.00 93.88 89 VAL A N 1
ATOM 679 C CA . VAL A 1 89 ? 7.261 -10.604 -11.190 1.00 93.88 89 VAL A CA 1
ATOM 680 C C . VAL A 1 89 ? 8.068 -9.850 -10.126 1.00 93.88 89 VAL A C 1
ATOM 682 O O . VAL A 1 89 ? 7.818 -8.675 -9.861 1.00 93.88 89 VAL A O 1
ATOM 685 N N . LEU A 1 90 ? 9.103 -10.482 -9.567 1.00 94.25 90 LEU A N 1
ATOM 686 C CA . LEU A 1 90 ? 10.024 -9.822 -8.644 1.00 94.25 90 LEU A CA 1
ATOM 687 C C . LEU A 1 90 ? 10.804 -8.697 -9.338 1.00 94.25 90 LEU A C 1
ATOM 689 O O . LEU A 1 90 ? 10.925 -7.608 -8.782 1.00 94.25 90 LEU A O 1
ATOM 693 N N . ALA A 1 91 ? 11.306 -8.929 -10.555 1.00 96.19 91 ALA A N 1
ATOM 694 C CA . ALA A 1 91 ? 12.006 -7.913 -11.341 1.00 96.19 91 ALA A CA 1
ATOM 695 C C . ALA A 1 91 ? 11.119 -6.695 -11.655 1.00 96.19 91 ALA A C 1
ATOM 697 O O . ALA A 1 91 ? 11.602 -5.565 -11.595 1.00 96.19 91 ALA A O 1
ATOM 698 N N . LEU A 1 92 ? 9.825 -6.911 -11.922 1.00 96.56 92 LEU A N 1
ATOM 699 C CA . LEU A 1 92 ? 8.825 -5.851 -12.059 1.00 96.56 92 LEU A CA 1
ATOM 700 C C . LEU A 1 92 ? 8.737 -5.022 -10.769 1.00 96.56 92 LEU A C 1
ATOM 702 O O . LEU A 1 92 ? 8.956 -3.811 -10.808 1.00 96.56 92 LEU A O 1
ATOM 706 N N . GLY A 1 93 ? 8.497 -5.666 -9.623 1.00 95.62 93 GLY A N 1
ATOM 707 C CA . GLY A 1 93 ? 8.423 -4.983 -8.326 1.00 95.62 93 GLY A CA 1
ATOM 708 C C . GLY A 1 93 ? 9.703 -4.211 -7.987 1.00 95.62 93 GLY A C 1
ATOM 709 O O . GLY A 1 93 ? 9.647 -3.042 -7.615 1.00 95.62 93 GLY A O 1
ATOM 710 N N . GLN A 1 94 ? 10.871 -4.820 -8.211 1.00 96.12 94 GLN A N 1
ATOM 711 C CA . GLN A 1 94 ? 12.173 -4.177 -8.012 1.00 96.12 94 GLN A CA 1
ATOM 712 C C . GLN A 1 94 ? 12.422 -3.006 -8.968 1.00 96.12 94 GLN A C 1
ATOM 714 O O . GLN A 1 94 ? 13.139 -2.072 -8.609 1.00 96.12 94 GLN A O 1
ATOM 719 N N . GLY A 1 95 ? 11.866 -3.040 -10.181 1.00 97.25 95 GLY A N 1
ATOM 720 C CA . GLY A 1 95 ? 11.950 -1.930 -11.125 1.00 97.25 95 GLY A CA 1
ATOM 721 C C . GLY A 1 95 ? 11.154 -0.719 -10.639 1.00 97.25 95 GLY A C 1
ATOM 722 O O . GLY A 1 95 ? 11.677 0.394 -10.612 1.00 97.25 95 GLY A O 1
ATOM 723 N N . PHE A 1 96 ? 9.924 -0.947 -10.167 1.00 97.62 96 PHE A N 1
ATOM 724 C CA . PHE A 1 96 ? 9.095 0.084 -9.533 1.00 97.62 96 PHE A CA 1
ATOM 725 C C . PHE A 1 96 ? 9.758 0.664 -8.280 1.00 97.62 96 PHE A C 1
ATOM 727 O O . PHE A 1 96 ? 9.914 1.881 -8.174 1.00 97.62 96 PHE A O 1
ATOM 734 N N . ALA A 1 97 ? 10.205 -0.203 -7.370 1.00 96.69 97 ALA A N 1
ATOM 735 C CA . ALA A 1 97 ? 10.931 0.191 -6.168 1.00 96.69 97 ALA A CA 1
ATOM 736 C C . ALA A 1 97 ? 12.191 1.006 -6.499 1.00 96.69 97 ALA A C 1
ATOM 738 O O . ALA A 1 97 ? 12.418 2.068 -5.926 1.00 96.69 97 ALA A O 1
ATOM 739 N N . GLY A 1 98 ? 12.980 0.555 -7.479 1.00 96.38 98 GLY A N 1
ATOM 740 C CA . GLY A 1 98 ? 14.190 1.244 -7.923 1.00 96.38 98 GLY A CA 1
ATOM 741 C C . GLY A 1 98 ? 13.931 2.653 -8.458 1.00 96.38 98 GLY A C 1
ATOM 742 O O . GLY A 1 98 ? 14.769 3.527 -8.266 1.00 96.38 98 GLY A O 1
ATOM 743 N N . ALA A 1 99 ? 12.786 2.895 -9.101 1.00 95.94 99 ALA A N 1
ATOM 744 C CA . ALA A 1 99 ? 12.407 4.230 -9.563 1.00 95.94 99 ALA A CA 1
ATOM 745 C C . ALA A 1 99 ? 11.937 5.130 -8.409 1.00 95.94 99 ALA A C 1
ATOM 747 O O . ALA A 1 99 ? 12.306 6.300 -8.360 1.00 95.94 99 ALA A O 1
ATOM 748 N N . LEU A 1 100 ? 11.175 4.584 -7.455 1.00 95.56 100 LEU A N 1
ATOM 749 C CA . LEU A 1 100 ? 10.731 5.319 -6.265 1.00 95.56 100 LEU A CA 1
ATOM 750 C C . LEU A 1 100 ? 11.902 5.724 -5.358 1.00 95.56 100 LEU A C 1
ATOM 752 O O . LEU A 1 100 ? 11.882 6.810 -4.788 1.00 95.56 100 LEU A O 1
ATOM 756 N N . LEU A 1 101 ? 12.948 4.897 -5.268 1.00 94.31 101 LEU A N 1
ATOM 757 C CA . LEU A 1 101 ? 14.163 5.208 -4.504 1.00 94.31 101 LEU A CA 1
ATOM 758 C C . LEU A 1 101 ? 14.966 6.389 -5.069 1.00 94.31 101 LEU A C 1
ATOM 760 O O . LEU A 1 101 ? 15.761 6.975 -4.343 1.00 94.31 101 LEU A O 1
ATOM 764 N N . GLN A 1 102 ? 14.777 6.739 -6.344 1.00 94.00 102 GLN A N 1
ATOM 765 C CA . GLN A 1 102 ? 15.464 7.871 -6.979 1.00 94.00 102 GLN A CA 1
ATOM 766 C C . GLN A 1 102 ? 14.761 9.213 -6.725 1.00 94.00 102 GLN A C 1
ATOM 768 O O . GLN A 1 102 ? 15.250 10.258 -7.155 1.00 94.00 102 GLN A O 1
ATOM 773 N N . LEU A 1 103 ? 13.603 9.208 -6.059 1.00 92.88 103 LEU A N 1
ATOM 774 C CA . LEU A 1 103 ? 12.890 10.434 -5.726 1.00 92.88 103 LEU A CA 1
ATOM 775 C C . LEU A 1 103 ? 13.696 11.269 -4.726 1.00 92.88 103 LEU A C 1
ATOM 777 O O . LEU A 1 103 ? 14.254 10.758 -3.756 1.00 92.88 103 LEU A O 1
ATOM 781 N N . SER A 1 104 ? 13.706 12.586 -4.930 1.00 93.06 104 SER A N 1
ATOM 782 C CA . SER A 1 104 ? 14.205 13.512 -3.914 1.00 93.06 104 SER A CA 1
ATOM 783 C C . SER A 1 104 ? 13.307 13.473 -2.677 1.00 93.06 104 SER A C 1
ATOM 785 O O . SER A 1 104 ? 12.124 13.148 -2.769 1.00 93.06 104 SER A O 1
ATOM 787 N N . PHE A 1 105 ? 13.839 13.855 -1.515 1.00 92.00 105 PHE A N 1
ATOM 788 C CA . PHE A 1 105 ? 13.084 13.817 -0.259 1.00 92.00 105 PHE A CA 1
ATOM 789 C C . PHE A 1 105 ? 11.709 14.529 -0.327 1.00 92.00 105 PHE A C 1
ATOM 791 O O . PHE A 1 105 ? 10.712 13.907 0.042 1.00 92.00 105 PHE A O 1
ATOM 798 N N . PRO A 1 106 ? 11.578 15.764 -0.863 1.00 92.12 106 PRO A N 1
ATOM 799 C CA . PRO A 1 106 ? 10.269 16.414 -0.976 1.00 92.12 106 PRO A CA 1
ATOM 800 C C . PRO A 1 106 ? 9.315 15.689 -1.933 1.00 92.12 106 PRO A C 1
ATOM 802 O O . PRO A 1 106 ? 8.117 15.607 -1.668 1.00 92.12 106 PRO A O 1
ATOM 805 N N . ALA A 1 107 ? 9.839 15.138 -3.032 1.00 92.12 107 ALA A N 1
ATOM 806 C CA . ALA A 1 107 ? 9.039 14.362 -3.972 1.00 92.12 107 ALA A CA 1
ATOM 807 C C . ALA A 1 107 ? 8.558 13.055 -3.329 1.00 92.12 107 ALA A C 1
ATOM 809 O O . ALA A 1 107 ? 7.388 12.715 -3.458 1.00 92.12 107 ALA A O 1
ATOM 810 N N . ALA A 1 108 ? 9.420 12.364 -2.582 1.00 93.44 108 ALA A N 1
ATOM 811 C CA . ALA A 1 108 ? 9.061 11.162 -1.839 1.00 93.44 108 ALA A CA 1
ATOM 812 C C . ALA A 1 108 ? 7.936 11.438 -0.828 1.00 93.44 108 ALA A C 1
ATOM 814 O O . ALA A 1 108 ? 6.969 10.679 -0.783 1.00 93.44 108 ALA A O 1
ATOM 815 N N . LEU A 1 109 ? 8.003 12.546 -0.078 1.00 94.62 109 LEU A N 1
ATOM 816 C CA . LEU A 1 109 ? 6.925 12.968 0.827 1.00 94.62 109 LEU A CA 1
ATOM 817 C C . LEU A 1 109 ? 5.606 13.196 0.081 1.00 94.62 109 LEU A C 1
ATOM 819 O O . LEU A 1 109 ? 4.584 12.626 0.457 1.00 94.62 109 LEU A O 1
ATOM 823 N N . HIS A 1 110 ? 5.639 13.984 -0.996 1.00 93.62 110 HIS A N 1
ATOM 824 C CA . HIS A 1 110 ? 4.444 14.288 -1.779 1.00 93.62 110 HIS A CA 1
ATOM 825 C C . HIS A 1 110 ? 3.817 13.023 -2.381 1.00 93.62 110 HIS A C 1
ATOM 827 O O . HIS A 1 110 ? 2.618 12.795 -2.245 1.00 93.62 110 HIS A O 1
ATOM 833 N N . VAL A 1 111 ? 4.631 12.163 -2.999 1.00 94.75 111 VAL A N 1
ATOM 834 C CA . VAL A 1 111 ? 4.177 10.892 -3.578 1.00 94.75 111 VAL A CA 1
ATOM 835 C C . VAL A 1 111 ? 3.568 9.992 -2.501 1.00 94.75 111 VAL A C 1
ATOM 837 O O . VAL A 1 111 ? 2.510 9.415 -2.731 1.00 94.75 111 VAL A O 1
ATOM 840 N N . SER A 1 112 ? 4.170 9.922 -1.312 1.00 95.81 112 SER A N 1
ATOM 841 C CA . SER A 1 112 ? 3.635 9.143 -0.184 1.00 95.81 112 SER A CA 1
ATOM 842 C C . SER A 1 112 ? 2.242 9.594 0.236 1.00 95.81 112 SER A C 1
ATOM 844 O O . SER A 1 112 ? 1.351 8.771 0.435 1.00 95.81 112 SER A O 1
ATOM 846 N N . GLU A 1 113 ? 2.050 10.907 0.354 1.00 96.25 113 GLU A N 1
ATOM 847 C CA . GLU A 1 113 ? 0.766 11.501 0.711 1.00 96.25 113 GLU A CA 1
ATOM 848 C C . GLU A 1 113 ? -0.298 11.191 -0.343 1.00 96.25 113 GLU A C 1
ATOM 850 O O . GLU A 1 113 ? -1.409 10.784 -0.001 1.00 96.25 113 GLU A O 1
ATOM 855 N N . GLN A 1 114 ? 0.048 11.343 -1.627 1.00 96.00 114 GLN A N 1
ATOM 856 C CA . GLN A 1 114 ? -0.856 11.020 -2.728 1.00 96.00 114 GLN A CA 1
ATOM 857 C C . GLN A 1 114 ? -1.238 9.539 -2.710 1.00 96.00 114 GLN A C 1
ATOM 859 O O . GLN A 1 114 ? -2.409 9.209 -2.888 1.00 96.00 114 GLN A O 1
ATOM 864 N N . PHE A 1 115 ? -0.279 8.645 -2.453 1.00 96.81 115 PHE A N 1
ATOM 865 C CA . PHE A 1 115 ? -0.528 7.206 -2.354 1.00 96.81 115 PHE A CA 1
ATOM 866 C C . PHE A 1 115 ? -1.495 6.882 -1.215 1.00 96.81 115 PHE A C 1
ATOM 868 O O . PHE A 1 115 ? -2.473 6.168 -1.435 1.00 96.81 115 PHE A O 1
ATOM 875 N N . ALA A 1 116 ? -1.260 7.437 -0.024 1.00 97.44 116 ALA A N 1
ATOM 876 C CA . ALA A 1 116 ? -2.133 7.241 1.128 1.00 97.44 116 ALA A CA 1
ATOM 877 C C . ALA A 1 116 ? -3.549 7.791 0.881 1.00 97.44 116 ALA A C 1
ATOM 879 O O . ALA A 1 116 ? -4.527 7.098 1.157 1.00 97.44 116 ALA A O 1
ATOM 880 N N . ARG A 1 117 ? -3.663 8.994 0.299 1.00 96.69 117 ARG A N 1
ATOM 881 C CA . ARG A 1 117 ? -4.945 9.630 -0.047 1.00 96.69 117 ARG A CA 1
ATOM 882 C C . ARG A 1 117 ? -5.731 8.831 -1.082 1.00 96.69 117 ARG A C 1
ATOM 884 O O . ARG A 1 117 ? -6.931 8.632 -0.933 1.00 96.69 117 ARG A O 1
ATOM 891 N N . TYR A 1 118 ? -5.065 8.392 -2.146 1.00 96.75 118 TYR A N 1
ATOM 892 C CA . TYR A 1 118 ? -5.709 7.600 -3.189 1.00 96.75 118 TYR A CA 1
ATOM 893 C C . TYR A 1 118 ? -6.209 6.266 -2.630 1.00 96.75 118 TYR A C 1
ATOM 895 O O . TYR A 1 118 ? -7.342 5.868 -2.896 1.00 96.75 118 TYR A O 1
ATOM 903 N N . LEU A 1 119 ? -5.383 5.597 -1.819 1.00 96.19 119 LEU A N 1
ATOM 904 C CA . LEU A 1 119 ? -5.762 4.339 -1.194 1.00 96.19 119 LEU A CA 1
ATOM 905 C C . LEU A 1 119 ? -6.967 4.511 -0.257 1.00 96.19 119 LEU A C 1
ATOM 907 O O . LEU A 1 119 ? -7.892 3.705 -0.316 1.00 96.19 119 LEU A O 1
ATOM 911 N N . ASP A 1 120 ? -6.992 5.575 0.549 1.00 95.94 120 ASP A N 1
ATOM 912 C CA . ASP A 1 120 ? -8.149 5.934 1.374 1.00 95.94 120 ASP A CA 1
ATOM 913 C C . ASP A 1 120 ? -9.427 6.088 0.532 1.00 95.94 120 ASP A C 1
ATOM 915 O O . ASP A 1 120 ? -10.433 5.436 0.819 1.00 95.94 120 ASP A O 1
ATOM 919 N N . GLY A 1 121 ? -9.368 6.847 -0.566 1.00 94.50 121 GLY A N 1
ATOM 920 C CA . GLY A 1 121 ? -10.492 6.991 -1.493 1.00 94.50 121 GLY A CA 1
ATOM 921 C C . GLY A 1 121 ? -10.987 5.647 -2.040 1.00 94.50 121 GLY A C 1
ATOM 922 O O . GLY A 1 121 ? -12.185 5.362 -1.995 1.00 94.50 121 GLY A O 1
ATOM 923 N N . GLN A 1 122 ? -10.074 4.769 -2.470 1.00 93.94 122 GLN A N 1
ATOM 924 C CA . GLN A 1 122 ? -10.442 3.439 -2.964 1.00 93.94 122 GLN A CA 1
ATOM 925 C C . GLN A 1 122 ? -11.096 2.560 -1.886 1.00 93.94 122 GLN A C 1
ATOM 927 O O . GLN A 1 122 ? -12.037 1.825 -2.190 1.00 93.94 122 GLN A O 1
ATOM 932 N N . ILE A 1 123 ? -10.630 2.625 -0.636 1.00 92.38 123 ILE A N 1
ATOM 933 C CA . ILE A 1 123 ? -11.230 1.895 0.492 1.00 92.38 123 ILE A CA 1
ATOM 934 C C . ILE A 1 123 ? -12.645 2.416 0.764 1.00 92.38 123 ILE A C 1
ATOM 936 O O . ILE A 1 123 ? -13.583 1.632 0.931 1.00 92.38 123 ILE A O 1
ATOM 940 N N . GLN A 1 124 ? -12.838 3.734 0.742 1.00 90.88 124 GLN A N 1
ATOM 941 C CA . GLN A 1 124 ? -14.154 4.341 0.929 1.00 90.88 124 GLN A CA 1
ATOM 942 C C . GLN A 1 124 ? -15.141 3.978 -0.195 1.00 90.88 124 GLN A C 1
ATOM 944 O O . GLN A 1 124 ? -16.316 3.728 0.082 1.00 90.88 124 GLN A O 1
ATOM 949 N N . GLU A 1 125 ? -14.686 3.874 -1.445 1.00 89.88 125 GLU A N 1
ATOM 950 C CA . GLU A 1 125 ? -15.505 3.380 -2.561 1.00 89.88 125 GLU A CA 1
ATOM 951 C C . GLU A 1 125 ? -15.892 1.903 -2.399 1.00 89.88 125 GLU A C 1
ATOM 953 O O . GLU A 1 125 ? -17.027 1.510 -2.691 1.00 89.88 125 GLU A O 1
ATOM 958 N N . LEU A 1 126 ? -14.974 1.065 -1.905 1.00 87.88 126 LEU A N 1
ATOM 959 C CA . LEU A 1 126 ? -15.268 -0.338 -1.602 1.00 87.88 126 LEU A CA 1
ATOM 960 C C . LEU A 1 1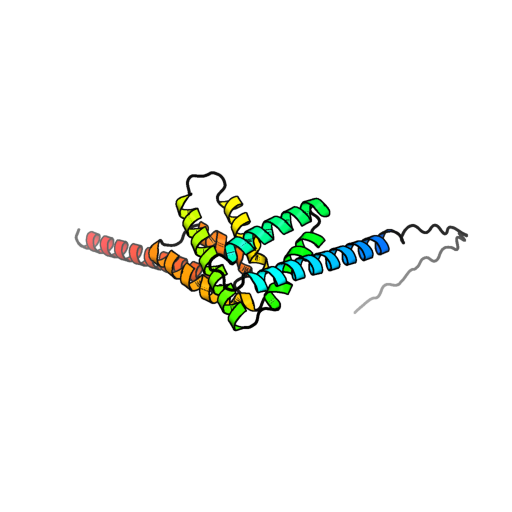26 ? -16.357 -0.464 -0.533 1.00 87.88 126 LEU A C 1
ATOM 962 O O . LEU A 1 126 ? -17.262 -1.286 -0.679 1.00 87.88 126 LEU A O 1
ATOM 966 N N . HIS A 1 127 ? -16.342 0.405 0.480 1.00 83.31 127 HIS A N 1
ATOM 967 C CA . HIS A 1 127 ? -17.441 0.498 1.441 1.00 83.31 127 HIS A CA 1
ATOM 968 C C . HIS A 1 127 ? -18.789 0.821 0.776 1.00 83.31 127 HIS A C 1
ATOM 970 O O . HIS A 1 127 ? -19.812 0.262 1.162 1.00 83.31 127 HIS A O 1
ATOM 976 N N . GLY A 1 128 ? -18.811 1.677 -0.248 1.00 75.44 128 GLY A N 1
ATOM 977 C CA . GLY A 1 128 ? -20.036 2.011 -0.985 1.00 75.44 128 GLY A CA 1
ATOM 978 C C . GLY A 1 128 ? -20.572 0.885 -1.881 1.00 75.44 128 GLY A C 1
ATOM 979 O O . GLY A 1 128 ? -21.718 0.944 -2.317 1.00 75.44 128 GLY A O 1
ATOM 980 N N . THR A 1 129 ? -19.771 -0.150 -2.157 1.00 71.56 129 THR A N 1
ATOM 981 C CA . THR A 1 129 ? -20.079 -1.212 -3.139 1.00 71.56 129 THR A CA 1
ATOM 982 C C . THR A 1 129 ? -20.274 -2.603 -2.517 1.00 71.56 129 THR A C 1
ATOM 984 O O . THR A 1 129 ? -20.275 -3.610 -3.233 1.00 71.56 129 THR A O 1
ATOM 987 N N . LEU A 1 130 ? -20.517 -2.654 -1.199 1.00 60.88 130 LEU A N 1
ATOM 988 C CA . LEU A 1 130 ? -20.659 -3.842 -0.332 1.00 60.88 130 LEU A CA 1
ATOM 989 C C . LEU A 1 130 ? -21.771 -4.858 -0.712 1.00 60.88 130 LEU A C 1
ATOM 991 O O . LEU A 1 130 ? -22.010 -5.803 0.031 1.00 60.88 130 LEU A O 1
ATOM 995 N N . GLY A 1 131 ? -22.417 -4.716 -1.874 1.00 57.00 131 GLY A N 1
ATOM 996 C CA . GLY A 1 131 ? -23.381 -5.674 -2.437 1.00 57.00 131 GLY A CA 1
ATOM 997 C C . GLY A 1 131 ? -22.875 -6.497 -3.632 1.00 57.00 131 GLY A C 1
ATOM 998 O O . GLY A 1 131 ? -23.617 -7.334 -4.140 1.00 57.00 131 GLY A O 1
ATOM 999 N N . SER A 1 132 ? -21.646 -6.272 -4.115 1.00 57.22 132 SER A N 1
ATOM 1000 C CA . SER A 1 132 ? -21.086 -7.022 -5.254 1.00 57.22 132 SER A CA 1
ATOM 1001 C C . SER A 1 132 ? -20.256 -8.230 -4.802 1.00 57.22 132 SER A C 1
ATOM 1003 O O . SER A 1 132 ? -19.483 -8.149 -3.849 1.00 57.22 132 SER A O 1
ATOM 1005 N N . ALA A 1 133 ? -20.410 -9.370 -5.480 1.00 53.94 133 ALA A N 1
ATOM 1006 C CA . ALA A 1 133 ? -19.609 -10.562 -5.216 1.00 53.94 133 ALA A CA 1
ATOM 1007 C C . ALA A 1 133 ? -18.133 -10.308 -5.586 1.00 53.94 133 ALA A C 1
ATOM 1009 O O . ALA A 1 133 ? -17.832 -9.923 -6.713 1.00 53.94 133 ALA A O 1
ATOM 1010 N N . GLY A 1 134 ? -17.217 -10.535 -4.639 1.00 68.00 134 GLY A N 1
ATOM 1011 C CA . GLY A 1 134 ? -15.762 -10.430 -4.832 1.00 68.00 134 GLY A CA 1
ATOM 1012 C C . GLY A 1 134 ? -15.031 -9.223 -4.207 1.00 68.00 134 GLY A C 1
ATOM 1013 O O . GLY A 1 134 ? -14.022 -8.802 -4.780 1.00 68.00 134 GLY A O 1
ATOM 1014 N N . PRO A 1 135 ? -15.436 -8.665 -3.043 1.00 78.19 135 PRO A N 1
ATOM 1015 C CA . PRO A 1 135 ? -14.746 -7.509 -2.462 1.00 78.19 135 PRO A CA 1
ATOM 1016 C C . PRO A 1 135 ? -13.290 -7.822 -2.069 1.00 78.19 135 PRO A C 1
ATOM 1018 O O . PRO A 1 135 ? -12.430 -6.957 -2.197 1.00 78.19 135 PRO A O 1
ATOM 1021 N N . ALA A 1 136 ? -12.977 -9.069 -1.693 1.00 81.62 136 ALA A N 1
ATOM 1022 C CA . ALA A 1 136 ? -11.614 -9.496 -1.357 1.00 81.62 136 ALA A CA 1
ATOM 1023 C C . ALA A 1 136 ? -10.664 -9.531 -2.572 1.00 81.62 136 ALA A C 1
ATOM 1025 O O . ALA A 1 136 ? -9.535 -9.055 -2.487 1.00 81.62 136 ALA A O 1
ATOM 1026 N N . GLN A 1 137 ? -11.117 -10.042 -3.723 1.00 85.88 137 GLN A N 1
ATOM 1027 C CA . GLN A 1 137 ? -10.301 -10.057 -4.944 1.00 85.88 137 GLN A CA 1
ATOM 1028 C C . GLN A 1 137 ? -10.072 -8.634 -5.466 1.00 85.88 137 GLN A C 1
ATOM 1030 O O . GLN A 1 137 ? -8.969 -8.290 -5.890 1.00 85.88 137 GLN A O 1
ATOM 1035 N N . ARG A 1 138 ? -11.103 -7.783 -5.400 1.00 88.25 138 ARG A N 1
ATOM 1036 C CA . ARG A 1 138 ? -10.981 -6.371 -5.771 1.00 88.25 138 ARG A CA 1
ATOM 1037 C C . ARG A 1 138 ? -10.017 -5.628 -4.847 1.00 88.25 138 ARG A C 1
ATOM 1039 O O . ARG A 1 138 ? -9.212 -4.839 -5.331 1.00 88.25 138 ARG A O 1
ATOM 1046 N N . LEU A 1 139 ? -10.058 -5.920 -3.548 1.00 91.19 139 LEU A N 1
ATOM 1047 C CA . LEU A 1 139 ? -9.109 -5.390 -2.575 1.00 91.19 139 LEU A CA 1
ATOM 1048 C C . LEU A 1 139 ? -7.667 -5.770 -2.939 1.00 91.19 139 LEU A C 1
ATOM 1050 O O . LEU A 1 139 ? -6.824 -4.886 -3.042 1.00 91.19 139 LEU A O 1
ATOM 1054 N N . GLN A 1 140 ? -7.397 -7.046 -3.227 1.00 91.31 140 GLN A N 1
ATOM 1055 C CA . GLN A 1 140 ? -6.062 -7.495 -3.646 1.00 91.31 140 GLN A CA 1
ATOM 1056 C C . GLN A 1 140 ? -5.554 -6.741 -4.883 1.00 91.31 140 GLN A C 1
ATOM 1058 O O . GLN A 1 140 ? -4.410 -6.297 -4.910 1.00 91.31 140 GLN A O 1
ATOM 1063 N N . GLN A 1 141 ? -6.410 -6.535 -5.890 1.00 91.25 141 GLN A N 1
ATOM 1064 C CA . GLN A 1 141 ? -6.050 -5.780 -7.098 1.00 91.25 141 GLN A CA 1
ATOM 1065 C C . GLN A 1 141 ? -5.751 -4.301 -6.818 1.00 91.25 141 GLN A C 1
ATOM 1067 O O . GLN A 1 141 ? -4.910 -3.709 -7.493 1.00 91.25 141 GLN A O 1
ATOM 1072 N N . ILE A 1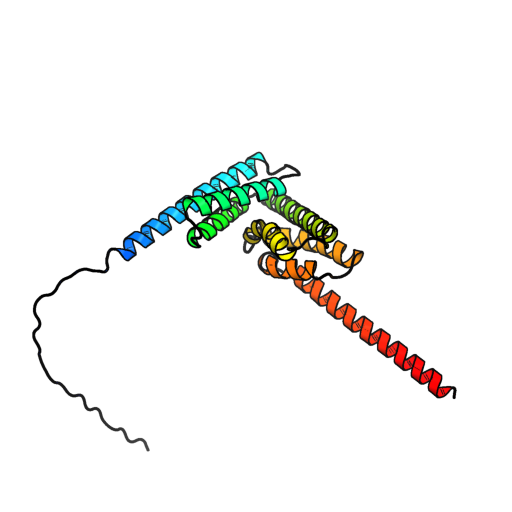 142 ? -6.449 -3.697 -5.852 1.00 93.56 142 ILE A N 1
ATOM 1073 C CA . ILE A 1 142 ? -6.217 -2.309 -5.438 1.00 93.56 142 ILE A CA 1
ATOM 1074 C C . ILE A 1 142 ? -4.894 -2.189 -4.683 1.00 93.56 142 ILE A C 1
ATOM 1076 O O . ILE A 1 142 ? -4.161 -1.237 -4.924 1.00 93.56 142 ILE A O 1
ATOM 1080 N N . LEU A 1 143 ? -4.578 -3.137 -3.797 1.00 95.56 143 LEU A N 1
ATOM 1081 C CA . LEU A 1 143 ? -3.394 -3.074 -2.935 1.00 95.56 143 LEU A CA 1
ATOM 1082 C C . LEU A 1 143 ? -2.101 -3.492 -3.633 1.00 95.56 143 LEU A C 1
ATOM 1084 O O . LEU A 1 143 ? -1.022 -3.036 -3.258 1.00 95.56 143 LEU A O 1
ATOM 1088 N N . GLU A 1 144 ? -2.185 -4.334 -4.659 1.00 94.25 144 GLU A N 1
ATOM 1089 C CA . GLU A 1 144 ? -1.008 -4.895 -5.317 1.00 94.25 144 GLU A CA 1
ATOM 1090 C C . GLU A 1 144 ? 0.029 -3.853 -5.802 1.00 94.25 144 GLU A C 1
ATOM 1092 O O . GLU A 1 144 ? 1.224 -4.064 -5.590 1.00 94.25 144 GLU A O 1
ATOM 1097 N N . PRO A 1 145 ? -0.336 -2.711 -6.410 1.00 94.81 145 PRO A N 1
ATOM 1098 C CA . PRO A 1 145 ? 0.661 -1.718 -6.809 1.00 94.81 145 PRO A CA 1
ATOM 1099 C C . PRO A 1 145 ? 1.409 -1.092 -5.625 1.00 94.81 145 PRO A C 1
ATOM 1101 O O . PRO A 1 145 ? 2.477 -0.523 -5.822 1.00 94.81 145 PRO A O 1
ATOM 1104 N N . PHE A 1 146 ? 0.860 -1.168 -4.410 1.00 95.88 146 PHE A N 1
ATOM 1105 C CA . PHE A 1 146 ? 1.387 -0.498 -3.222 1.00 95.88 146 PHE A CA 1
ATOM 1106 C C . PHE A 1 146 ? 2.367 -1.365 -2.435 1.00 95.88 146 PHE A C 1
ATOM 1108 O O . PHE A 1 146 ? 3.255 -0.818 -1.786 1.00 95.88 146 PHE A O 1
ATOM 1115 N N . VAL A 1 147 ? 2.296 -2.699 -2.535 1.00 93.62 147 VAL A N 1
ATOM 1116 C CA . VAL A 1 147 ? 3.228 -3.583 -1.806 1.00 93.62 147 VAL A CA 1
ATOM 1117 C C . VAL A 1 147 ? 4.695 -3.359 -2.182 1.00 93.62 147 VAL A C 1
ATOM 1119 O O . VAL A 1 147 ? 5.573 -3.670 -1.380 1.00 93.62 147 VAL A O 1
ATOM 1122 N N . VAL A 1 148 ? 4.982 -2.752 -3.340 1.00 94.31 148 VAL A N 1
ATOM 1123 C CA . VAL A 1 148 ? 6.347 -2.366 -3.752 1.00 94.31 148 VAL A CA 1
ATOM 1124 C C . VAL A 1 148 ? 6.985 -1.295 -2.860 1.00 94.31 148 VAL A C 1
ATOM 1126 O O . VAL A 1 148 ? 8.195 -1.107 -2.923 1.00 94.31 148 VAL A O 1
ATOM 1129 N N . ILE A 1 149 ? 6.189 -0.593 -2.047 1.00 94.31 149 ILE A N 1
ATOM 1130 C CA . ILE A 1 149 ? 6.661 0.395 -1.065 1.00 94.31 149 ILE A CA 1
ATOM 1131 C C . ILE A 1 149 ? 7.322 -0.299 0.132 1.00 94.31 149 ILE A C 1
ATOM 1133 O O . ILE A 1 149 ? 8.148 0.304 0.815 1.00 94.31 149 ILE A O 1
ATOM 1137 N N . SER A 1 150 ? 6.989 -1.570 0.379 1.00 93.12 150 SER A N 1
ATOM 1138 C CA . SER A 1 150 ? 7.532 -2.348 1.493 1.00 93.12 150 SER A CA 1
ATOM 1139 C C . SER A 1 150 ? 9.062 -2.339 1.474 1.00 93.12 150 SER A C 1
ATOM 1141 O O . SER A 1 150 ? 9.686 -2.714 0.481 1.00 93.12 150 SER A O 1
ATOM 1143 N N . GLY A 1 151 ? 9.669 -1.933 2.589 1.00 88.19 151 GLY A N 1
ATOM 1144 C CA . GLY A 1 151 ? 11.126 -1.872 2.736 1.00 88.19 151 GLY A CA 1
ATOM 1145 C C . GLY A 1 151 ? 11.808 -0.681 2.052 1.00 88.19 151 GLY A C 1
ATOM 1146 O O . GLY A 1 151 ? 13.035 -0.625 2.051 1.00 88.19 151 GLY A O 1
ATOM 1147 N N . LEU A 1 152 ? 11.056 0.267 1.482 1.00 94.56 152 LEU A N 1
ATOM 1148 C CA . LEU A 1 152 ? 11.605 1.540 1.006 1.00 94.56 152 LEU A CA 1
ATOM 1149 C C . LEU A 1 152 ? 11.551 2.592 2.116 1.00 94.56 152 LEU A C 1
ATOM 1151 O O . LEU A 1 152 ? 10.634 2.587 2.932 1.00 94.56 152 LEU A O 1
ATOM 1155 N N . GLU A 1 153 ? 12.457 3.572 2.082 1.00 92.81 153 GLU A N 1
ATOM 1156 C CA . GLU A 1 153 ? 12.399 4.731 2.992 1.00 92.81 153 GLU A CA 1
ATOM 1157 C C . GLU A 1 153 ? 11.069 5.491 2.881 1.00 92.81 153 GLU A C 1
ATOM 1159 O O . GLU A 1 153 ? 10.562 6.026 3.865 1.00 92.81 153 GLU A O 1
ATOM 1164 N N . LEU A 1 154 ? 10.459 5.456 1.690 1.00 94.75 154 LEU A N 1
ATOM 1165 C CA . LEU A 1 154 ? 9.140 6.014 1.400 1.00 94.75 154 LEU A CA 1
ATOM 1166 C C . LEU A 1 154 ? 8.005 5.373 2.231 1.00 94.75 154 LEU A C 1
ATOM 1168 O O . LEU A 1 154 ? 6.955 5.988 2.407 1.00 94.75 154 LEU A O 1
ATOM 1172 N N . ALA A 1 155 ? 8.207 4.180 2.797 1.00 97.00 155 ALA A N 1
ATOM 1173 C CA . ALA A 1 155 ? 7.214 3.522 3.645 1.00 97.00 155 ALA A CA 1
ATOM 1174 C C . ALA A 1 155 ? 6.902 4.315 4.927 1.00 97.00 155 ALA A C 1
ATOM 1176 O O . ALA A 1 155 ? 5.751 4.349 5.350 1.00 97.00 155 ALA A O 1
ATOM 1177 N N . HIS A 1 156 ? 7.883 5.011 5.512 1.00 96.69 156 HIS A N 1
ATOM 1178 C CA . HIS A 1 156 ? 7.674 5.817 6.722 1.00 96.69 156 HIS A CA 1
ATOM 1179 C C . HIS A 1 156 ? 6.713 7.000 6.504 1.00 96.69 156 HIS A C 1
ATOM 1181 O O . HIS A 1 156 ? 5.724 7.111 7.232 1.00 96.69 156 HIS A O 1
ATOM 1187 N N . PRO A 1 157 ? 6.937 7.897 5.520 1.00 97.12 157 PRO A N 1
ATOM 1188 C CA . PRO A 1 157 ? 5.974 8.954 5.240 1.00 97.12 157 PRO A CA 1
ATOM 1189 C C . PRO A 1 157 ? 4.642 8.410 4.718 1.00 97.12 157 PRO A C 1
ATOM 1191 O O . PRO A 1 157 ? 3.602 8.967 5.059 1.00 97.12 157 PRO A O 1
ATOM 1194 N N . PHE A 1 158 ? 4.632 7.308 3.960 1.00 98.06 158 PHE A N 1
ATOM 1195 C CA . PHE A 1 158 ? 3.383 6.652 3.563 1.00 98.06 158 PHE A CA 1
ATOM 1196 C C . PHE A 1 158 ? 2.558 6.222 4.783 1.00 98.06 158 PHE A C 1
ATOM 1198 O O . PHE A 1 158 ? 1.390 6.594 4.882 1.00 98.06 158 PHE A O 1
ATOM 1205 N N . GLU A 1 159 ? 3.168 5.520 5.742 1.00 98.38 159 GLU A N 1
ATOM 1206 C CA . GLU A 1 159 ? 2.536 5.138 7.008 1.00 98.38 159 GLU A CA 1
ATOM 1207 C C . GLU A 1 159 ? 2.033 6.368 7.774 1.00 98.38 159 GLU A C 1
ATOM 1209 O O . GLU A 1 159 ? 0.903 6.372 8.266 1.00 98.38 159 GLU A O 1
ATOM 1214 N N . HIS A 1 160 ? 2.840 7.435 7.829 1.00 97.94 160 HIS A N 1
ATOM 1215 C CA . HIS A 1 160 ? 2.469 8.675 8.505 1.00 97.94 160 HIS A CA 1
ATOM 1216 C C . HIS A 1 160 ? 1.186 9.290 7.947 1.00 97.94 160 HIS A C 1
ATOM 1218 O O . HIS A 1 160 ? 0.359 9.751 8.730 1.00 97.94 160 HIS A O 1
ATOM 1224 N N . PHE A 1 161 ? 1.011 9.326 6.626 1.00 98.19 161 PHE A N 1
ATOM 1225 C CA . PHE A 1 161 ? -0.218 9.841 6.026 1.00 98.19 161 PHE A CA 1
ATOM 1226 C C . PHE A 1 161 ? -1.362 8.835 6.126 1.00 98.19 161 PHE A C 1
ATOM 1228 O O . PHE A 1 161 ? -2.485 9.219 6.444 1.00 98.19 161 PHE A O 1
ATOM 1235 N N . TYR A 1 162 ? -1.085 7.546 5.921 1.00 98.25 162 TYR A N 1
ATOM 1236 C CA . TYR A 1 162 ? -2.097 6.495 5.981 1.00 98.25 162 TYR A CA 1
ATOM 1237 C C . TYR A 1 162 ? -2.788 6.436 7.347 1.00 98.25 162 TYR A C 1
ATOM 1239 O O . TYR A 1 162 ? -4.014 6.358 7.401 1.00 98.25 162 TYR A O 1
ATOM 1247 N N . ARG A 1 163 ? -2.034 6.531 8.451 1.00 97.19 163 ARG A N 1
ATOM 1248 C CA . ARG A 1 163 ? -2.606 6.509 9.810 1.00 97.19 163 ARG A CA 1
ATOM 1249 C C . ARG A 1 163 ? -3.557 7.681 10.083 1.00 97.19 163 ARG A C 1
ATOM 1251 O O . ARG A 1 163 ? -4.497 7.506 10.847 1.00 97.19 163 ARG A O 1
ATOM 1258 N N . HIS A 1 164 ? -3.343 8.848 9.461 1.00 97.38 164 HIS A N 1
ATOM 1259 C CA . HIS A 1 164 ? -4.257 9.989 9.603 1.00 97.38 164 HIS A CA 1
ATOM 1260 C C . HIS A 1 164 ? -5.602 9.673 8.946 1.00 97.38 164 HIS A C 1
ATOM 1262 O O . HIS A 1 164 ? -6.631 9.744 9.609 1.00 97.38 164 HIS A O 1
ATOM 1268 N N . TYR A 1 165 ? -5.587 9.205 7.693 1.00 97.38 165 TYR A N 1
ATOM 1269 C CA . TYR A 1 165 ? -6.814 8.804 6.995 1.00 97.38 165 TYR A CA 1
ATOM 1270 C C . TYR A 1 165 ? -7.515 7.619 7.672 1.00 97.38 165 TYR A C 1
ATOM 1272 O O . TYR A 1 165 ? -8.735 7.612 7.807 1.00 97.38 165 TYR A O 1
ATOM 1280 N N . LEU A 1 166 ? -6.755 6.621 8.136 1.00 97.00 166 LEU A N 1
ATOM 1281 C CA . LEU A 1 166 ? -7.309 5.505 8.900 1.00 97.00 166 LEU A CA 1
ATOM 1282 C C . LEU A 1 166 ? -7.968 5.997 10.195 1.00 97.00 166 LEU A C 1
ATOM 1284 O O . LEU A 1 166 ? -9.066 5.555 10.512 1.00 97.00 166 LEU A O 1
ATOM 1288 N N . GLY A 1 167 ? -7.324 6.912 10.924 1.00 96.31 167 GLY A N 1
ATOM 1289 C CA . GLY A 1 167 ? -7.878 7.506 12.139 1.00 96.31 167 GLY A CA 1
ATOM 1290 C C . GLY A 1 167 ? -9.233 8.161 11.890 1.00 96.31 167 GLY A C 1
ATOM 1291 O O . GLY A 1 167 ? -10.193 7.847 12.591 1.00 96.31 167 GLY A O 1
ATOM 1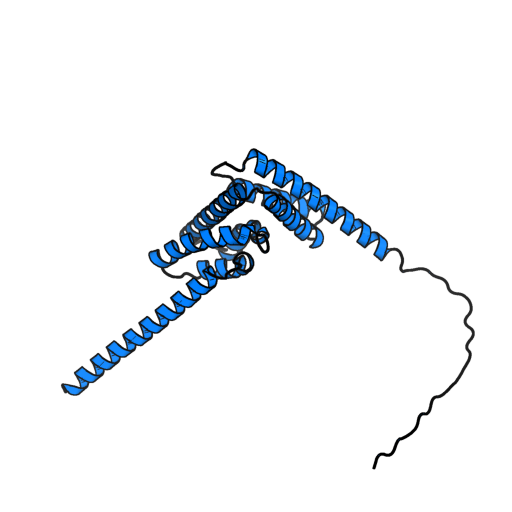292 N N . ASP A 1 168 ? -9.337 8.981 10.844 1.00 95.31 168 ASP A N 1
ATOM 1293 C CA . ASP A 1 168 ? -10.596 9.624 10.463 1.00 95.31 168 ASP A CA 1
ATOM 1294 C C . ASP A 1 168 ? -11.686 8.593 10.134 1.00 95.31 168 ASP A C 1
ATOM 1296 O O . ASP A 1 168 ? -12.816 8.711 10.615 1.00 95.31 168 ASP A O 1
ATOM 1300 N N . ARG A 1 169 ? -11.357 7.539 9.371 1.00 93.69 169 ARG A N 1
ATOM 1301 C CA . ARG A 1 169 ? -12.314 6.464 9.050 1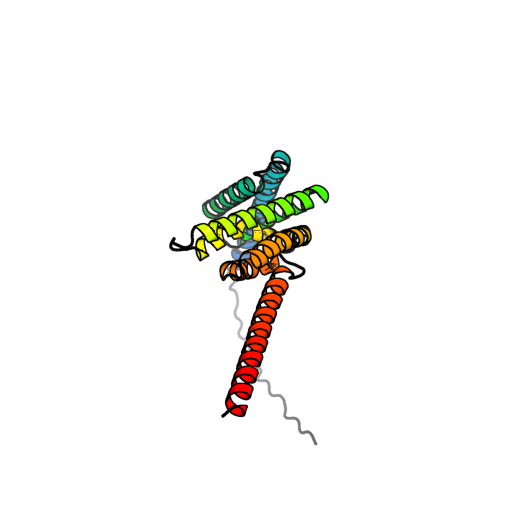.00 93.69 169 ARG A CA 1
ATOM 1302 C C . ARG A 1 169 ? -12.779 5.715 10.298 1.00 93.69 169 ARG A C 1
ATOM 1304 O O . ARG A 1 169 ? -13.985 5.522 10.466 1.00 93.69 169 ARG A O 1
ATOM 1311 N N . LEU A 1 170 ? -11.851 5.327 11.174 1.00 94.06 170 LEU A N 1
ATOM 1312 C CA . LEU A 1 170 ? -12.152 4.582 12.399 1.00 94.06 170 LEU A CA 1
ATOM 1313 C C . LEU A 1 170 ? -13.002 5.403 13.370 1.00 94.06 170 LEU A C 1
ATOM 1315 O O . LEU A 1 170 ? -13.958 4.876 13.929 1.00 94.06 170 LEU A O 1
ATOM 1319 N N . LEU A 1 171 ? -12.704 6.691 13.543 1.00 91.19 171 LEU A N 1
ATOM 1320 C CA . LEU A 1 171 ? -13.464 7.559 14.444 1.00 91.19 171 LEU A CA 1
ATOM 1321 C C . LEU A 1 171 ? -14.841 7.931 13.880 1.00 91.19 171 LEU A C 1
ATOM 1323 O O . LEU A 1 171 ? -15.797 8.057 14.641 1.00 91.19 171 LEU A O 1
ATOM 1327 N N . ALA A 1 172 ? -14.965 8.099 12.560 1.00 90.44 172 ALA A N 1
ATOM 1328 C CA . ALA A 1 172 ? -16.231 8.476 11.934 1.00 90.44 172 ALA A CA 1
AT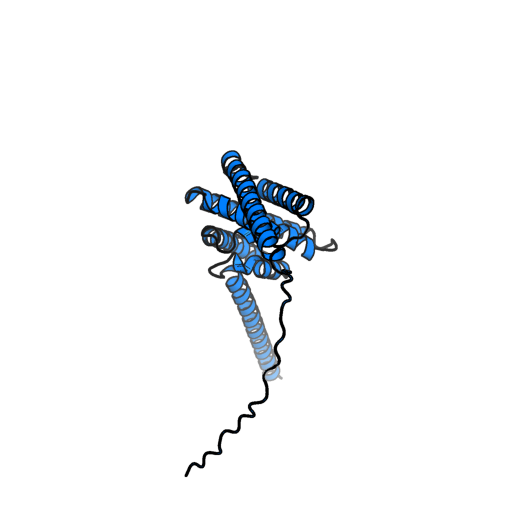OM 1329 C C . ALA A 1 172 ? -17.204 7.299 11.748 1.00 90.44 172 ALA A C 1
ATOM 1331 O O . ALA A 1 172 ? -18.417 7.505 11.780 1.00 90.44 172 ALA A O 1
ATOM 1332 N N . ARG A 1 173 ? -16.700 6.081 11.497 1.00 84.12 173 ARG A N 1
ATOM 1333 C CA . ARG A 1 173 ? -17.523 4.909 11.130 1.00 84.12 173 ARG A CA 1
ATOM 1334 C C . ARG A 1 173 ? -17.379 3.706 12.064 1.00 84.12 173 ARG A C 1
ATOM 1336 O O . ARG A 1 173 ? -18.216 2.811 11.990 1.00 84.12 173 ARG A O 1
ATOM 1343 N N . GLY A 1 174 ? -16.359 3.675 12.917 1.00 79.19 174 GLY A N 1
ATOM 1344 C CA . GLY A 1 174 ? -15.979 2.489 13.684 1.00 79.19 174 GLY A CA 1
ATOM 1345 C C . GLY A 1 174 ? -15.130 1.497 12.873 1.00 79.19 174 GLY A C 1
ATOM 1346 O O . GLY A 1 174 ? -14.922 1.682 11.667 1.00 79.19 174 GLY A O 1
ATOM 1347 N N . PRO A 1 175 ? -14.612 0.436 13.518 1.00 78.19 175 PRO A N 1
ATOM 1348 C CA . PRO A 1 175 ? -13.815 -0.572 12.838 1.00 78.19 175 PRO A CA 1
ATOM 1349 C C . PRO A 1 175 ? -14.676 -1.386 11.870 1.00 78.19 175 PRO A C 1
ATOM 1351 O O . PRO A 1 175 ? -15.852 -1.661 12.106 1.00 78.19 175 PRO A O 1
ATOM 1354 N N . SER A 1 176 ? -14.068 -1.820 10.770 1.00 83.94 176 SER A N 1
ATOM 1355 C CA . SER A 1 176 ? -14.702 -2.733 9.824 1.00 83.94 176 SER A CA 1
ATOM 1356 C C . SER A 1 176 ? -13.754 -3.863 9.444 1.00 83.94 176 SER A C 1
ATOM 1358 O O . SER A 1 176 ? -12.533 -3.730 9.552 1.00 83.94 176 SER A O 1
ATOM 1360 N N . TRP A 1 177 ? -14.312 -4.968 8.939 1.00 88.00 177 TRP A N 1
ATOM 1361 C CA . TRP A 1 177 ? -13.513 -6.075 8.405 1.00 88.00 177 TRP A CA 1
ATOM 1362 C C . TRP A 1 177 ? -12.537 -5.606 7.311 1.00 88.00 177 TRP A C 1
ATOM 1364 O O . TRP A 1 177 ? -11.453 -6.169 7.175 1.00 88.00 177 TRP A O 1
ATOM 1374 N N . LEU A 1 178 ? -12.910 -4.568 6.548 1.00 90.69 178 LEU A N 1
ATOM 1375 C CA . LEU A 1 178 ? -12.110 -4.037 5.450 1.00 90.69 178 LEU A CA 1
ATOM 1376 C C . LEU A 1 178 ? -10.841 -3.355 5.968 1.00 90.69 178 LEU A C 1
ATOM 1378 O O . LEU A 1 178 ? -9.774 -3.570 5.401 1.00 90.69 178 LEU A O 1
ATOM 1382 N N . GLU A 1 179 ? -10.936 -2.600 7.065 1.00 93.56 179 GLU A N 1
ATOM 1383 C CA . GLU A 1 179 ? -9.769 -1.945 7.668 1.00 93.56 179 GLU A CA 1
ATOM 1384 C C . GLU A 1 179 ? -8.750 -2.976 8.156 1.00 93.56 179 GLU A C 1
ATOM 1386 O O . GLU A 1 179 ? -7.562 -2.863 7.853 1.00 93.56 179 GLU A O 1
ATOM 1391 N N . GLY A 1 180 ? -9.223 -4.033 8.827 1.00 92.94 180 GLY A N 1
ATOM 1392 C CA . GLY A 1 180 ? -8.379 -5.158 9.230 1.00 92.94 180 GLY A CA 1
ATOM 1393 C C . GLY A 1 180 ? -7.707 -5.836 8.035 1.00 92.94 180 GLY A C 1
ATOM 1394 O O . GLY A 1 180 ? -6.491 -6.009 8.030 1.00 92.94 180 GLY A O 1
ATOM 1395 N N . ALA A 1 181 ? -8.472 -6.141 6.982 1.00 93.31 181 ALA A N 1
ATOM 1396 C CA . ALA A 1 181 ? -7.960 -6.815 5.790 1.00 93.31 181 ALA A CA 1
ATOM 1397 C C . ALA A 1 181 ? -6.948 -5.972 4.992 1.00 93.31 181 ALA A C 1
ATOM 1399 O O . ALA A 1 181 ? -6.007 -6.526 4.417 1.00 93.31 181 ALA A O 1
ATOM 1400 N N . VAL A 1 182 ? -7.132 -4.647 4.929 1.00 95.12 182 VAL A N 1
ATOM 1401 C CA . VAL A 1 182 ? -6.162 -3.730 4.309 1.00 95.12 182 VAL A CA 1
ATOM 1402 C C . VAL A 1 182 ? -4.879 -3.701 5.130 1.00 95.12 182 VAL A C 1
ATOM 1404 O O . VAL A 1 182 ? -3.796 -3.868 4.572 1.00 95.12 182 VAL A O 1
ATOM 1407 N N . VAL A 1 183 ? -4.994 -3.498 6.446 1.00 95.75 183 VAL A N 1
ATOM 1408 C CA . VAL A 1 183 ? -3.839 -3.376 7.344 1.00 95.75 183 VAL A CA 1
ATOM 1409 C C . VAL A 1 183 ? -3.023 -4.668 7.389 1.00 95.75 183 VAL A C 1
ATOM 1411 O O . VAL A 1 183 ? -1.794 -4.611 7.411 1.00 95.75 183 VAL A O 1
ATOM 1414 N N . GLU A 1 184 ? -3.680 -5.824 7.333 1.00 94.00 184 GLU A N 1
ATOM 1415 C CA . GLU A 1 184 ? -3.019 -7.124 7.240 1.00 94.00 184 GLU A CA 1
ATOM 1416 C C . GLU A 1 184 ? -2.221 -7.263 5.933 1.00 94.00 184 GLU A C 1
ATOM 1418 O O . GLU A 1 184 ? -1.021 -7.542 5.964 1.00 94.00 184 GLU A O 1
ATOM 1423 N N . GLN A 1 185 ? -2.847 -7.001 4.779 1.00 93.12 185 GLN A N 1
ATOM 1424 C CA . GLN A 1 185 ? -2.198 -7.140 3.467 1.00 93.12 185 GLN A CA 1
ATOM 1425 C C . GLN A 1 185 ? -1.077 -6.122 3.233 1.00 93.12 185 GLN A C 1
ATOM 1427 O O . GLN A 1 185 ? -0.076 -6.433 2.590 1.00 93.12 185 GLN A O 1
ATOM 1432 N N . MET A 1 186 ? -1.226 -4.915 3.774 1.00 95.12 186 MET A N 1
ATOM 1433 C CA . MET A 1 186 ? -0.241 -3.839 3.675 1.00 95.12 186 MET A CA 1
ATOM 1434 C C . MET A 1 186 ? 0.765 -3.849 4.827 1.00 95.12 186 MET A C 1
ATOM 1436 O O . MET A 1 186 ? 1.563 -2.923 4.934 1.00 95.12 186 MET A O 1
ATOM 1440 N N . GLY A 1 187 ? 0.770 -4.870 5.689 1.00 93.56 187 GLY A N 1
ATOM 1441 C CA . GLY A 1 187 ? 1.496 -4.824 6.958 1.00 93.56 187 GLY A CA 1
ATOM 1442 C C . GLY A 1 187 ? 2.987 -4.485 6.840 1.00 93.56 187 GLY A C 1
ATOM 1443 O O . GLY A 1 187 ? 3.521 -3.774 7.687 1.00 93.56 187 GLY A O 1
ATOM 1444 N N . LEU A 1 188 ? 3.650 -4.926 5.765 1.00 93.44 188 LEU A N 1
ATOM 1445 C CA . LEU A 1 188 ? 5.068 -4.638 5.489 1.00 93.44 188 LEU A CA 1
ATOM 1446 C C . LEU A 1 188 ? 5.333 -3.214 4.967 1.00 93.44 188 LEU A C 1
ATOM 1448 O O . LEU A 1 188 ? 6.478 -2.766 4.956 1.00 93.44 188 LEU A O 1
ATOM 1452 N N . CYS A 1 189 ? 4.293 -2.497 4.546 1.00 96.06 189 CYS A N 1
ATOM 1453 C CA . CYS A 1 189 ? 4.348 -1.082 4.180 1.00 96.06 189 CYS A CA 1
ATOM 1454 C C . CYS A 1 189 ? 4.233 -0.149 5.397 1.00 96.06 189 CYS A C 1
ATOM 1456 O O . CYS A 1 189 ? 4.297 1.064 5.217 1.00 96.06 189 CYS A O 1
ATOM 1458 N N . PHE A 1 190 ? 4.077 -0.691 6.613 1.00 97.12 190 PHE A N 1
ATOM 1459 C CA . PHE A 1 190 ? 3.968 0.069 7.863 1.00 97.12 190 PHE A CA 1
ATOM 1460 C C . PHE A 1 190 ? 5.123 -0.280 8.819 1.00 97.12 190 PHE A C 1
ATOM 1462 O O . PHE A 1 190 ? 4.949 -1.112 9.714 1.00 97.12 190 PHE A O 1
ATOM 1469 N N . PRO A 1 191 ? 6.321 0.307 8.626 1.00 96.50 191 PRO A N 1
ATOM 1470 C CA . PRO A 1 191 ? 7.506 0.002 9.430 1.00 96.50 191 PRO A CA 1
ATOM 1471 C C . PRO A 1 191 ? 7.297 0.141 10.942 1.00 96.50 191 PRO A C 1
ATOM 1473 O O . PRO A 1 191 ? 7.806 -0.679 11.706 1.00 96.50 191 PRO A O 1
ATOM 1476 N N . SER A 1 192 ? 6.532 1.148 11.366 1.00 96.75 192 SER A N 1
ATOM 1477 C CA . SER A 1 192 ? 6.281 1.458 12.780 1.00 96.75 192 SER A CA 1
ATOM 1478 C C . SER A 1 192 ? 5.062 0.727 13.340 1.00 96.75 192 SER A C 1
ATOM 1480 O O . SER A 1 192 ? 4.835 0.765 14.543 1.00 96.75 192 SER A O 1
ATOM 1482 N N . ARG A 1 193 ? 4.300 0.037 12.482 1.00 97.06 193 ARG A N 1
ATOM 1483 C CA . ARG A 1 193 ? 3.082 -0.717 12.810 1.00 97.06 193 ARG A CA 1
ATOM 1484 C C . ARG A 1 193 ? 1.941 0.121 13.401 1.00 97.06 193 ARG A C 1
ATOM 1486 O O . ARG A 1 193 ? 1.034 -0.443 14.014 1.00 97.06 193 ARG A O 1
ATOM 1493 N N . PHE A 1 194 ? 1.921 1.437 13.181 1.00 97.50 194 PHE A N 1
ATOM 1494 C CA . PHE A 1 194 ? 0.877 2.305 13.731 1.00 97.50 194 PHE A CA 1
ATOM 1495 C C . PHE A 1 194 ? -0.537 1.888 13.307 1.00 97.50 194 PHE A C 1
ATOM 1497 O O . PHE A 1 194 ? -1.407 1.836 14.172 1.00 97.50 194 PHE A O 1
ATOM 1504 N N . PRO A 1 195 ? -0.818 1.546 12.033 1.00 97.25 195 PRO A N 1
ATOM 1505 C CA . PRO A 1 195 ? -2.156 1.096 11.650 1.00 97.25 195 PRO A CA 1
ATOM 1506 C C . PRO A 1 195 ? -2.613 -0.165 12.393 1.00 97.25 195 PRO A C 1
ATOM 1508 O O . PRO A 1 195 ? -3.779 -0.272 12.767 1.00 97.25 195 PRO A O 1
ATOM 1511 N N . GLN A 1 196 ? -1.697 -1.104 12.641 1.00 96.94 196 GLN A N 1
ATOM 1512 C CA . GLN A 1 196 ? -1.964 -2.315 13.413 1.00 96.94 196 GLN A CA 1
ATOM 1513 C C . GLN A 1 196 ? -2.271 -1.975 14.875 1.00 96.94 196 GLN A C 1
ATOM 1515 O O . GLN A 1 196 ? -3.252 -2.472 15.426 1.00 96.94 196 GLN A O 1
ATOM 1520 N N . GLU A 1 197 ? -1.467 -1.105 15.491 1.00 97.44 197 GLU A N 1
ATOM 1521 C CA . GLU A 1 197 ? -1.676 -0.649 16.869 1.00 97.44 197 GLU A CA 1
ATOM 1522 C C . GLU A 1 197 ? -3.000 0.101 17.025 1.00 97.44 197 GLU A C 1
ATOM 1524 O O . GLU A 1 197 ? -3.728 -0.140 17.980 1.00 97.44 197 GLU A O 1
ATOM 1529 N N . MET A 1 198 ? -3.368 0.954 16.066 1.00 97.00 198 MET A N 1
ATOM 1530 C CA . MET A 1 198 ? -4.645 1.674 16.083 1.00 97.00 198 MET A CA 1
ATOM 1531 C C . MET A 1 198 ? -5.843 0.719 16.124 1.00 97.00 198 MET A C 1
ATOM 1533 O O . MET A 1 198 ? -6.758 0.928 16.919 1.00 97.00 198 MET A O 1
ATOM 1537 N N . LEU A 1 199 ? -5.828 -0.343 15.310 1.00 95.81 199 LEU A N 1
ATOM 1538 C CA . LEU A 1 199 ? -6.885 -1.358 15.320 1.00 95.81 199 LEU A CA 1
ATOM 1539 C C . LEU A 1 199 ? -6.895 -2.167 16.624 1.00 95.81 199 LEU A C 1
ATOM 1541 O O . LEU A 1 199 ? -7.966 -2.422 17.171 1.00 95.81 199 LEU A O 1
ATOM 1545 N N . SER A 1 200 ? -5.717 -2.535 17.138 1.00 95.56 200 SER A N 1
ATOM 1546 C CA . SER A 1 200 ? -5.588 -3.256 18.410 1.00 95.56 200 SER A CA 1
ATOM 1547 C C . SER A 1 200 ? -6.120 -2.434 19.585 1.00 95.56 200 SER A C 1
ATOM 1549 O O . SER A 1 200 ? -6.930 -2.927 20.365 1.00 95.56 200 SER A O 1
ATOM 1551 N N . ASN A 1 201 ? -5.714 -1.167 19.684 1.00 95.25 201 ASN A N 1
ATOM 1552 C CA . ASN A 1 201 ? -6.124 -0.260 20.755 1.00 95.25 201 ASN A CA 1
ATOM 1553 C C . ASN A 1 201 ? -7.632 0.012 20.714 1.00 95.25 201 ASN A C 1
ATOM 1555 O O . ASN A 1 201 ? -8.274 0.107 21.758 1.00 95.25 201 ASN A O 1
ATOM 1559 N N . LEU A 1 202 ? -8.214 0.123 19.515 1.00 94.25 202 LEU A N 1
ATOM 1560 C CA . LEU A 1 202 ? -9.656 0.295 19.363 1.00 94.25 202 LEU A CA 1
ATOM 1561 C C . LEU A 1 202 ? -10.418 -0.953 19.827 1.00 94.25 202 LEU A C 1
ATOM 1563 O O . LEU A 1 202 ? -11.384 -0.825 20.573 1.00 94.25 202 LEU A O 1
ATOM 1567 N N . ALA A 1 203 ? -9.950 -2.149 19.459 1.00 92.62 203 ALA A N 1
ATOM 1568 C CA . ALA A 1 203 ? -10.546 -3.401 19.919 1.00 92.62 203 ALA A CA 1
ATOM 1569 C C . ALA A 1 203 ? -10.454 -3.563 21.450 1.00 92.62 203 ALA A C 1
ATOM 1571 O O . ALA A 1 203 ? -11.428 -3.962 22.088 1.00 92.62 203 ALA A O 1
ATOM 1572 N N . GLU A 1 204 ? -9.315 -3.208 22.053 1.00 95.81 204 GLU A N 1
ATOM 1573 C CA . GLU A 1 204 ? -9.143 -3.200 23.511 1.00 95.81 204 GLU A CA 1
ATOM 1574 C C . GLU A 1 204 ? -10.087 -2.194 24.188 1.00 95.81 204 GLU A C 1
ATOM 1576 O O . GLU A 1 204 ? -10.755 -2.525 25.168 1.00 95.81 204 GLU A O 1
ATOM 1581 N N . SER A 1 205 ? -10.212 -0.988 23.630 1.00 93.94 205 SER A N 1
ATOM 1582 C CA . SER A 1 205 ? -11.140 0.033 24.125 1.00 93.94 205 SER A CA 1
ATOM 1583 C C . SER A 1 205 ? -12.600 -0.430 24.067 1.00 93.94 205 SER A C 1
ATOM 1585 O O . SER A 1 205 ? -13.355 -0.194 25.011 1.00 93.94 205 SER A O 1
ATOM 1587 N N . GLU A 1 206 ? -13.014 -1.095 22.986 1.00 92.56 206 GLU A N 1
ATOM 1588 C CA . GLU A 1 206 ? -14.365 -1.654 22.856 1.00 92.56 206 GLU A CA 1
ATOM 1589 C C . GLU A 1 206 ? -14.636 -2.751 23.890 1.00 92.56 206 GLU A C 1
ATOM 1591 O O . GLU A 1 206 ? -15.739 -2.833 24.433 1.00 92.56 206 GLU A O 1
ATOM 1596 N N . GLU A 1 207 ? -13.646 -3.593 24.187 1.00 95.94 207 GLU A N 1
ATOM 1597 C CA . GLU A 1 207 ? -13.771 -4.627 25.213 1.00 95.94 207 GLU A CA 1
ATOM 1598 C C . GLU A 1 207 ? -13.895 -4.023 26.617 1.00 95.94 207 GLU A C 1
ATOM 1600 O O . GLU A 1 207 ? -14.809 -4.373 27.366 1.00 95.94 207 GLU A O 1
ATOM 1605 N N . LEU A 1 208 ? -13.056 -3.040 26.952 1.00 97.19 208 LEU A N 1
ATOM 1606 C CA . LEU A 1 208 ? -13.152 -2.319 28.224 1.00 97.19 208 LEU A CA 1
ATOM 1607 C C . LEU A 1 208 ? -14.505 -1.615 28.381 1.00 97.19 208 LEU A C 1
ATOM 1609 O O . LEU A 1 208 ? -15.099 -1.631 29.463 1.00 97.19 208 LEU A O 1
ATOM 1613 N N . GLN A 1 209 ? -15.039 -1.040 27.301 1.00 95.31 209 GLN A N 1
ATOM 1614 C CA . GLN A 1 209 ? -16.356 -0.410 27.318 1.00 95.31 209 GLN A CA 1
ATOM 1615 C C . GLN A 1 209 ? -17.476 -1.426 27.588 1.00 95.31 209 GLN A C 1
ATOM 1617 O O . GLN A 1 209 ? -18.393 -1.130 28.359 1.00 95.31 209 GLN A O 1
ATOM 1622 N N . LYS A 1 210 ? -17.397 -2.636 27.016 1.00 95.75 210 LYS A N 1
ATOM 1623 C CA . LYS A 1 210 ? -18.349 -3.724 27.307 1.00 95.75 210 LYS A CA 1
ATOM 1624 C C . LYS A 1 210 ? -18.275 -4.150 28.768 1.00 95.75 210 LYS A C 1
ATOM 1626 O O . LYS A 1 210 ? -19.313 -4.272 29.413 1.00 95.75 210 LYS A O 1
ATOM 1631 N N . GLN A 1 211 ? -17.070 -4.330 29.303 1.00 97.44 211 GLN A N 1
ATOM 1632 C CA . GLN A 1 211 ? -16.866 -4.712 30.703 1.00 97.44 211 GLN A CA 1
ATOM 1633 C C . GLN A 1 211 ? -17.429 -3.665 31.664 1.00 97.44 211 GLN A C 1
ATOM 1635 O O . GLN A 1 211 ? -18.139 -4.007 32.609 1.00 97.44 211 GLN A O 1
ATOM 1640 N N . PHE A 1 212 ? -17.180 -2.384 31.388 1.00 97.44 212 PHE A N 1
ATOM 1641 C CA . PHE A 1 212 ? -17.745 -1.292 32.171 1.00 97.44 212 PHE A CA 1
ATOM 1642 C C . PHE A 1 212 ? -19.276 -1.275 32.106 1.00 97.44 212 PHE A C 1
ATOM 1644 O O . PHE A 1 212 ? -19.936 -1.136 33.135 1.00 97.44 212 PHE A O 1
ATOM 1651 N N . HIS A 1 213 ? -19.853 -1.473 30.920 1.00 97.31 213 HIS A N 1
ATOM 1652 C CA . HIS A 1 213 ? -21.303 -1.529 30.764 1.00 97.31 213 HIS A CA 1
ATOM 1653 C C . HIS A 1 213 ? -21.927 -2.699 31.540 1.00 97.31 213 HIS A C 1
ATOM 1655 O O . HIS A 1 213 ? -22.920 -2.514 32.242 1.00 97.31 213 HIS A O 1
ATOM 1661 N N . LEU A 1 214 ? -21.318 -3.886 31.480 1.00 98.06 214 LEU A N 1
ATOM 1662 C CA . LEU A 1 214 ? -21.754 -5.049 32.257 1.00 98.06 214 LEU A CA 1
ATOM 1663 C C . LEU A 1 214 ? -21.686 -4.785 33.762 1.00 98.06 214 LEU A C 1
ATOM 1665 O O . LEU A 1 214 ? -22.631 -5.109 34.478 1.00 98.06 214 LEU A O 1
ATOM 1669 N N . PHE A 1 215 ? -20.611 -4.155 34.236 1.00 97.44 215 PHE A N 1
ATOM 1670 C CA . PHE A 1 215 ? -20.486 -3.766 35.637 1.00 97.44 215 PHE A CA 1
ATOM 1671 C C . PHE A 1 215 ? -21.601 -2.797 36.064 1.00 97.44 215 PHE A C 1
ATOM 1673 O O . PHE A 1 215 ? -22.204 -2.973 37.121 1.00 97.44 215 PHE A O 1
ATOM 1680 N N . GLN A 1 216 ? -21.933 -1.806 35.230 1.00 97.00 216 GLN A N 1
ATOM 1681 C CA . GLN A 1 216 ? -23.046 -0.893 35.509 1.00 97.00 216 GLN A CA 1
ATOM 1682 C C . GLN A 1 216 ? -24.392 -1.622 35.601 1.00 97.00 216 GLN A C 1
ATOM 1684 O O . GLN A 1 216 ? -25.179 -1.327 36.502 1.00 97.00 216 GLN A O 1
ATOM 1689 N N . LEU A 1 217 ? -24.647 -2.577 34.701 1.00 97.56 217 LEU A N 1
ATOM 1690 C CA . LEU A 1 217 ? -25.861 -3.395 34.730 1.00 97.56 217 LEU A CA 1
ATOM 1691 C C . LEU A 1 217 ? -25.938 -4.248 36.003 1.00 97.56 217 LEU A C 1
ATOM 1693 O O . LEU A 1 217 ? -26.990 -4.299 36.633 1.00 97.56 217 LEU A O 1
ATOM 1697 N N . GLN A 1 218 ? -24.828 -4.861 36.421 1.00 96.50 218 GLN A N 1
ATOM 1698 C CA . GLN A 1 218 ? -24.754 -5.649 37.657 1.00 96.50 218 GLN A CA 1
ATOM 1699 C C . GLN A 1 218 ? -25.011 -4.800 38.906 1.00 96.50 218 GLN A C 1
ATOM 1701 O O . GLN A 1 218 ? -25.745 -5.215 39.800 1.00 96.50 218 GLN A O 1
ATOM 1706 N N . GLU A 1 219 ? -24.450 -3.592 38.966 1.00 96.38 219 GLU A N 1
ATOM 1707 C CA . GLU A 1 219 ? -24.703 -2.676 40.080 1.00 96.38 219 GLU A CA 1
ATOM 1708 C C . GLU A 1 219 ? -26.155 -2.193 40.121 1.00 96.38 219 GLU A C 1
ATOM 1710 O O . GLU A 1 219 ? -26.706 -1.985 41.202 1.00 96.38 219 GLU A O 1
ATOM 1715 N N . GLN A 1 220 ? -26.790 -2.014 38.962 1.00 94.94 220 GLN A N 1
ATOM 1716 C CA . GLN A 1 220 ? -28.208 -1.684 38.904 1.00 94.94 220 GLN A CA 1
ATOM 1717 C C . GLN A 1 220 ? -29.074 -2.849 39.395 1.00 94.94 220 GLN A C 1
ATOM 1719 O O . GLN A 1 220 ? -29.974 -2.624 40.201 1.00 94.94 220 GLN A O 1
ATOM 1724 N N . ASP A 1 221 ? -28.775 -4.073 38.961 1.00 96.38 221 ASP A N 1
ATOM 1725 C CA . ASP A 1 221 ? -29.474 -5.290 39.387 1.00 96.38 221 ASP A CA 1
ATOM 1726 C C . ASP A 1 221 ? -29.368 -5.499 40.906 1.00 96.38 221 ASP A C 1
ATOM 1728 O O . ASP A 1 221 ? -30.379 -5.654 41.590 1.00 96.38 221 ASP A O 1
ATOM 1732 N N . ARG A 1 222 ? -28.161 -5.345 41.473 1.00 95.00 222 ARG A N 1
ATOM 1733 C CA . ARG A 1 222 ? -27.934 -5.411 42.926 1.00 95.00 222 ARG A CA 1
ATOM 1734 C C . ARG A 1 222 ? -28.810 -4.422 43.698 1.00 95.00 222 ARG A C 1
ATOM 1736 O O . ARG A 1 222 ? -29.389 -4.780 44.716 1.00 95.00 222 ARG A O 1
ATOM 1743 N N . ARG A 1 223 ? -28.926 -3.180 43.217 1.00 94.19 223 ARG A N 1
ATOM 1744 C CA . ARG A 1 223 ? -29.743 -2.143 43.873 1.00 94.19 223 ARG A CA 1
ATOM 1745 C C . ARG A 1 223 ? -31.239 -2.425 43.814 1.00 94.19 223 ARG A C 1
ATOM 1747 O O . ARG A 1 223 ? -31.946 -1.963 44.702 1.00 94.19 223 ARG A O 1
ATOM 1754 N N . LEU A 1 224 ? -31.716 -3.105 42.772 1.00 93.00 224 LEU A N 1
ATOM 1755 C CA . LEU A 1 224 ? -33.118 -3.515 42.672 1.00 93.00 224 LEU A CA 1
ATOM 1756 C C . LEU A 1 224 ? -33.416 -4.643 43.662 1.00 93.00 224 LEU A C 1
ATOM 1758 O O . LEU A 1 224 ? -34.392 -4.553 44.394 1.00 93.00 224 LEU A O 1
ATOM 1762 N N . LEU A 1 225 ? -32.525 -5.632 43.761 1.00 90.94 225 LEU A N 1
ATOM 1763 C CA . LEU A 1 225 ? -32.648 -6.736 44.719 1.00 90.94 225 LEU A CA 1
ATOM 1764 C C . LEU A 1 225 ? -32.590 -6.285 46.189 1.00 90.94 225 LEU A C 1
ATOM 1766 O O . LEU A 1 225 ? -33.130 -6.960 47.053 1.00 90.94 225 LEU A O 1
ATOM 1770 N N . GLU A 1 226 ? -31.931 -5.164 46.488 1.00 89.19 226 GLU A N 1
ATOM 1771 C CA . GLU A 1 226 ? -31.891 -4.571 47.836 1.00 89.19 226 GLU A CA 1
ATOM 1772 C C . GLU A 1 226 ? -33.174 -3.804 48.215 1.00 89.19 226 GLU A C 1
ATOM 1774 O O . GLU A 1 226 ? -33.307 -3.382 49.365 1.00 89.19 226 GLU A O 1
ATOM 1779 N N . GLN A 1 227 ? -34.086 -3.570 47.266 1.00 75.81 227 GLN A N 1
ATOM 1780 C CA . GLN A 1 227 ? -35.332 -2.818 47.471 1.00 75.81 227 GLN A CA 1
ATOM 1781 C C . GLN A 1 227 ? -36.579 -3.712 47.610 1.00 75.81 227 GLN A C 1
ATOM 1783 O O . GLN A 1 227 ? -37.641 -3.179 47.942 1.00 75.81 227 GLN A O 1
ATOM 1788 N N . ASP A 1 228 ? -36.437 -5.027 47.407 1.00 55.19 228 ASP A N 1
ATOM 1789 C CA . ASP A 1 228 ? -37.451 -6.072 47.642 1.00 55.19 228 ASP A CA 1
ATOM 1790 C C . ASP A 1 228 ? -37.230 -6.789 48.992 1.00 55.19 228 ASP A C 1
ATOM 1792 O O . ASP A 1 228 ? -38.237 -7.213 49.611 1.00 55.19 228 ASP A O 1
#

Foldseek 3Di:
DDDDDDDDDDDDDDDDDDDDDDDDPPVPVVVVVVVLVVLLVLLQVLLVVLLVLCVVCLPPLCSVVVLLVSLVVSVVVLCVPPNPDVSNVVSNLNSNLNSLLPDDPVSLLVVLLSLLVVLLVVLVVLVVVVPDPDSPVVLCSSCVSVLSLQPPPSLDSNLVNNLVSLVCCCVVPNDDPSLVSNCVVCVSSHPPSSSVVVVVVSVVVVVVVVVVVVVVVVVVVVVVVVVD

Secondary structure (DSSP, 8-state):
------------------------SSHHHHHHHHHHHHHHHHHHHHHHHHHHHHHHHTT-TTHHHHHHHHHHHHHHHHHHHH-S-HHHHHHHHHHHHHHHTTS-HHHHHHHHHHHHHHHHHHHHHHHHTTTSS-HHHHHHHHHTTTGGGTTSTTHHHHHHHHHHHHHHHHHHH---HHHHHHHHHTGGG-TT-HHHHHHHHHHHHHHHHHHHHHHHHHHHHHHHHT--

pLDDT: mean 84.67, std 20.26, range [29.81, 98.38]

InterPro domains:
  IPR016158 Cullin homology domain [PS50069] (110-228)
  IPR036317 Cullin homology domain superfamily [SSF75632] (110-213)
  IPR045093 Cullin [PTHR22771] (16-228)